Protein AF-A0A2P7EFB2-F1 (afdb_monomer)

Sequence (208 aa):
MAMAAAVAESSPPERRATAVGGAGCMGGPGWVEFNRIAVRSISGLICSAIFCSAVAMPAGAIPLLDLKPYPEAVAGEKRWVIQLNPLLKPPTNPSISNNPSDWRVQLLVGKELELDCNLHRFTGRLRSEVLPGFGYTVYRAEQLGAMLSTKKACPSQGLSKQFVPLGGNPFVLPFNASVPIVIYAPDGFQVRYRLWKAETNSQPAQIR

Structure (mmCIF, N/CA/C/O backbone):
data_AF-A0A2P7EFB2-F1
#
_entry.id   AF-A0A2P7EFB2-F1
#
loop_
_atom_site.group_PDB
_atom_site.id
_atom_site.type_symbol
_atom_site.label_atom_id
_atom_site.label_alt_id
_atom_site.label_comp_id
_atom_site.label_asym_id
_atom_site.label_entity_id
_atom_site.label_seq_id
_atom_site.pdbx_PDB_ins_code
_atom_site.Cartn_x
_atom_site.Cartn_y
_atom_site.Cartn_z
_atom_site.occupancy
_atom_site.B_iso_or_equiv
_atom_site.auth_seq_id
_atom_site.auth_comp_id
_atom_site.auth_asym_id
_atom_site.auth_atom_id
_atom_site.pdbx_PDB_model_num
ATOM 1 N N . MET A 1 1 ? 65.651 -10.636 1.594 1.00 37.41 1 MET A N 1
ATOM 2 C CA . MET A 1 1 ? 66.377 -10.516 0.317 1.00 37.41 1 MET A CA 1
ATOM 3 C C . MET A 1 1 ? 65.361 -10.745 -0.791 1.00 37.41 1 MET A C 1
ATOM 5 O O . MET A 1 1 ? 64.908 -11.870 -0.885 1.00 37.41 1 MET A O 1
ATOM 9 N N . ALA A 1 2 ? 64.989 -9.661 -1.497 1.00 36.50 2 ALA A N 1
ATOM 10 C CA . ALA A 1 2 ? 64.251 -9.564 -2.775 1.00 36.50 2 ALA A CA 1
ATOM 11 C C . ALA A 1 2 ? 62.873 -10.280 -2.896 1.00 36.50 2 ALA A C 1
ATOM 13 O O . ALA A 1 2 ? 62.675 -11.354 -2.362 1.00 36.50 2 ALA A O 1
ATOM 14 N N . MET A 1 3 ? 61.847 -9.779 -3.586 1.00 36.69 3 MET A N 1
ATOM 15 C CA . MET A 1 3 ? 61.755 -8.711 -4.580 1.00 36.69 3 MET A CA 1
ATOM 16 C C . MET A 1 3 ? 60.289 -8.243 -4.645 1.00 36.69 3 MET A C 1
ATOM 18 O O . MET A 1 3 ? 59.376 -9.066 -4.643 1.00 36.69 3 MET A O 1
ATOM 22 N N . ALA A 1 4 ? 60.077 -6.930 -4.701 1.00 40.41 4 ALA A N 1
ATOM 23 C CA . ALA A 1 4 ? 58.787 -6.312 -4.985 1.00 40.41 4 ALA A CA 1
ATOM 24 C C . ALA A 1 4 ? 58.505 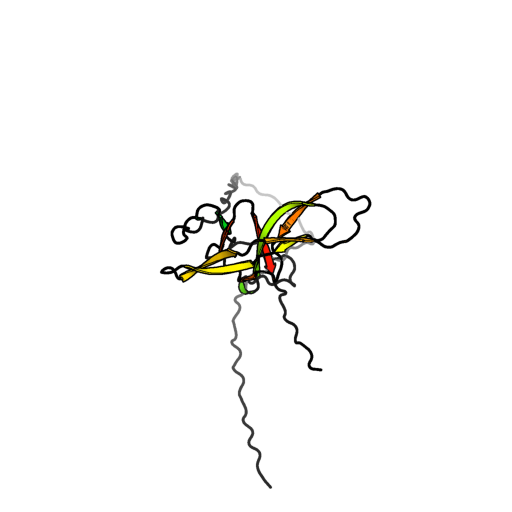-6.345 -6.497 1.00 40.41 4 ALA A C 1
ATOM 26 O O . ALA A 1 4 ? 59.423 -6.153 -7.293 1.00 40.41 4 ALA A O 1
ATOM 27 N N . ALA A 1 5 ? 57.240 -6.514 -6.882 1.00 41.69 5 ALA A N 1
ATOM 28 C CA . ALA A 1 5 ? 56.760 -6.230 -8.231 1.00 41.69 5 ALA A CA 1
ATOM 29 C C . ALA A 1 5 ? 55.508 -5.350 -8.127 1.00 41.69 5 ALA A C 1
ATOM 31 O O . ALA A 1 5 ? 54.456 -5.786 -7.667 1.00 41.69 5 ALA A O 1
ATOM 32 N N . ALA A 1 6 ? 55.675 -4.084 -8.505 1.00 40.56 6 ALA A N 1
ATOM 33 C CA . ALA A 1 6 ? 54.612 -3.109 -8.671 1.00 40.56 6 ALA A CA 1
ATOM 34 C C . ALA A 1 6 ? 53.972 -3.291 -10.054 1.00 40.56 6 ALA A C 1
ATOM 36 O O . ALA A 1 6 ? 54.686 -3.409 -11.050 1.00 40.56 6 ALA A O 1
ATOM 37 N N . VAL A 1 7 ? 52.641 -3.271 -10.118 1.00 43.59 7 VAL A N 1
ATOM 38 C CA . VAL A 1 7 ? 51.892 -3.129 -11.370 1.00 43.59 7 VAL A CA 1
ATOM 39 C C . VAL A 1 7 ? 51.225 -1.761 -11.339 1.00 43.59 7 VAL A C 1
ATOM 41 O O . VAL A 1 7 ? 50.427 -1.462 -10.455 1.00 43.59 7 VAL A O 1
ATOM 44 N N . ALA A 1 8 ? 51.645 -0.917 -12.276 1.00 40.53 8 ALA A N 1
ATOM 45 C CA . ALA A 1 8 ? 51.074 0.386 -12.558 1.00 40.53 8 ALA A CA 1
ATOM 46 C C . ALA A 1 8 ? 49.844 0.206 -13.453 1.00 40.53 8 ALA A C 1
ATOM 48 O O . ALA A 1 8 ? 49.933 -0.475 -14.474 1.00 40.53 8 ALA A O 1
ATOM 49 N N . GLU A 1 9 ? 48.728 0.838 -13.097 1.00 42.50 9 GLU A N 1
ATOM 50 C CA . GLU A 1 9 ? 47.529 0.868 -13.930 1.00 42.50 9 GLU A CA 1
ATOM 51 C C . GLU A 1 9 ? 47.248 2.308 -14.362 1.00 42.50 9 GLU A C 1
ATOM 53 O O . GLU A 1 9 ? 47.229 3.246 -13.563 1.00 42.50 9 GLU A O 1
ATOM 58 N N . SER A 1 10 ? 47.168 2.470 -15.676 1.00 44.78 10 SER A N 1
ATOM 59 C CA . SER A 1 10 ? 47.198 3.716 -16.424 1.00 44.78 10 SER A CA 1
ATOM 60 C C . SER A 1 10 ? 45.815 4.359 -16.529 1.00 44.78 10 SER A C 1
ATOM 62 O O . SER A 1 10 ? 44.831 3.731 -16.912 1.00 44.78 10 SER A O 1
ATOM 64 N N . SER A 1 11 ? 45.756 5.657 -16.238 1.00 51.56 11 SER A N 1
ATOM 65 C CA . SER A 1 11 ? 44.579 6.508 -16.431 1.00 51.56 11 SER A CA 1
ATOM 66 C C . SER A 1 11 ? 44.210 6.661 -17.919 1.00 51.56 11 SER A C 1
ATOM 68 O O . SER A 1 11 ? 45.108 6.820 -18.751 1.00 51.56 11 SER A O 1
ATOM 70 N N . PRO A 1 12 ? 42.913 6.697 -18.284 1.00 61.81 12 PRO A N 1
ATOM 71 C CA . PRO A 1 12 ? 42.481 7.002 -19.647 1.00 61.81 12 PRO A CA 1
ATOM 72 C C . PRO A 1 12 ? 42.456 8.521 -19.938 1.00 61.81 12 PRO A C 1
ATOM 74 O O . PRO A 1 12 ? 42.308 9.324 -19.014 1.00 61.81 12 PRO A O 1
ATOM 77 N N . PRO A 1 13 ? 42.584 8.934 -21.216 1.00 51.88 13 PRO A N 1
ATOM 78 C CA . PRO A 1 13 ? 42.779 10.333 -21.595 1.00 51.88 13 PRO A CA 1
ATOM 79 C C . PRO A 1 13 ? 41.482 11.159 -21.640 1.00 51.88 13 PRO A C 1
ATOM 81 O O . PRO A 1 13 ? 40.431 10.702 -22.098 1.00 51.88 13 PRO A O 1
ATOM 84 N N . GLU A 1 14 ? 41.608 12.423 -21.224 1.00 42.09 14 GLU A N 1
ATOM 85 C CA . GLU A 1 14 ? 40.619 13.493 -21.374 1.00 42.09 14 GLU A CA 1
ATOM 86 C C . GLU A 1 14 ? 40.195 13.674 -22.839 1.00 42.09 14 GLU A C 1
ATOM 88 O O . GLU A 1 14 ? 41.004 13.967 -23.723 1.00 42.09 14 GLU A O 1
ATOM 93 N N . ARG A 1 15 ? 38.888 13.575 -23.102 1.00 46.53 15 ARG A N 1
ATOM 94 C CA . ARG A 1 15 ? 38.295 14.035 -24.361 1.00 46.53 15 ARG A CA 1
ATOM 95 C C . ARG A 1 15 ? 37.984 15.527 -24.261 1.00 46.53 15 ARG A C 1
ATOM 97 O O . ARG A 1 15 ? 37.034 15.923 -23.592 1.00 46.53 15 ARG A O 1
ATOM 104 N N . ARG A 1 16 ? 38.763 16.337 -24.987 1.00 42.53 16 ARG A N 1
ATOM 105 C CA . ARG A 1 16 ? 38.424 17.722 -25.356 1.00 42.53 16 ARG A CA 1
ATOM 106 C C . ARG A 1 16 ? 37.088 17.740 -26.101 1.00 42.53 16 ARG A C 1
ATOM 108 O O . ARG A 1 16 ? 37.016 17.299 -27.245 1.00 42.53 16 ARG A O 1
ATOM 115 N N . ALA A 1 17 ? 36.056 18.287 -25.469 1.00 42.03 17 ALA A N 1
ATOM 116 C CA . ALA A 1 17 ? 34.856 18.745 -26.153 1.00 42.03 17 ALA A CA 1
ATOM 117 C C . ALA A 1 17 ? 35.024 20.232 -26.484 1.00 42.03 17 ALA A C 1
ATOM 119 O O . ALA A 1 17 ? 35.074 21.089 -25.603 1.00 42.03 17 ALA A O 1
ATOM 120 N N . THR A 1 18 ? 35.155 20.521 -27.773 1.00 39.31 18 THR A N 1
ATOM 121 C CA . THR A 1 18 ? 35.138 21.862 -28.354 1.00 39.31 18 THR A CA 1
ATOM 122 C C . THR A 1 18 ? 33.719 22.421 -28.218 1.00 39.31 18 THR A C 1
ATOM 124 O O . THR A 1 18 ? 32.814 21.997 -28.934 1.00 39.31 18 THR A O 1
ATOM 127 N N . ALA A 1 19 ? 33.500 23.341 -27.277 1.00 41.03 19 ALA A N 1
ATOM 128 C CA . ALA A 1 19 ? 32.244 24.075 -27.170 1.00 41.03 19 ALA A CA 1
ATOM 129 C C . ALA A 1 19 ? 32.264 25.264 -28.140 1.00 41.03 19 ALA A C 1
ATOM 131 O O . ALA A 1 19 ? 33.081 26.178 -28.031 1.00 41.03 19 ALA A O 1
ATOM 132 N N . VAL A 1 20 ? 31.363 25.195 -29.116 1.00 44.94 20 VAL A N 1
ATOM 133 C CA . VAL A 1 20 ? 31.033 26.242 -30.082 1.00 44.94 20 VAL A CA 1
ATOM 134 C C . VAL A 1 20 ? 30.388 27.416 -29.343 1.00 44.94 20 VAL A C 1
ATOM 136 O O . VAL A 1 20 ? 29.511 27.224 -28.501 1.00 44.94 20 VAL A O 1
ATOM 139 N N . GLY A 1 21 ? 30.852 28.628 -29.653 1.00 38.31 21 GLY A N 1
ATOM 140 C CA . GLY A 1 21 ? 30.389 29.878 -29.060 1.00 38.31 21 GLY A CA 1
ATOM 141 C C . GLY A 1 21 ? 28.901 30.137 -29.291 1.00 38.31 21 GLY A C 1
ATOM 142 O O . GLY A 1 21 ? 28.428 30.164 -30.425 1.00 38.31 21 GLY A O 1
ATOM 143 N N . GLY A 1 22 ? 28.183 30.368 -28.193 1.00 36.47 22 GLY A N 1
ATOM 144 C CA . GLY A 1 22 ? 26.844 30.944 -28.167 1.00 36.47 22 GLY A CA 1
ATOM 145 C C . GLY A 1 22 ? 26.926 32.360 -27.610 1.00 36.47 22 GLY A C 1
ATOM 146 O O . GLY A 1 22 ? 27.417 32.568 -26.502 1.00 36.47 22 GLY A O 1
ATOM 147 N N . ALA A 1 23 ? 26.497 33.321 -28.422 1.00 41.16 23 ALA A N 1
ATOM 148 C CA . ALA A 1 23 ? 26.516 34.748 -28.149 1.00 41.16 23 ALA A CA 1
ATOM 149 C C . ALA A 1 23 ? 25.768 35.109 -26.855 1.00 41.16 23 ALA A C 1
ATOM 151 O O . ALA A 1 23 ? 24.647 34.664 -26.614 1.00 41.16 23 ALA A O 1
ATOM 152 N N . GLY A 1 24 ? 26.408 35.947 -26.040 1.00 32.53 24 GLY A N 1
ATOM 153 C CA . GLY A 1 24 ? 25.808 36.545 -24.859 1.00 32.53 24 GLY A CA 1
ATOM 154 C C . GLY A 1 24 ? 24.785 37.620 -25.223 1.00 32.53 24 GLY A C 1
ATOM 155 O O . GLY A 1 24 ? 25.029 38.469 -26.077 1.00 32.53 24 GLY A O 1
ATOM 156 N N . CYS A 1 25 ? 23.661 37.618 -24.512 1.00 34.09 25 CYS A N 1
ATOM 157 C CA . CYS A 1 25 ? 22.787 38.775 -24.380 1.00 34.09 25 CYS A CA 1
ATOM 158 C C . CYS A 1 25 ? 22.973 39.323 -22.961 1.00 34.09 25 CYS A C 1
ATOM 160 O O . CYS A 1 25 ? 22.395 38.801 -22.011 1.00 34.09 25 CYS A O 1
ATOM 162 N N . MET A 1 26 ? 23.814 40.349 -22.813 1.00 37.81 26 MET A N 1
ATOM 163 C CA . MET A 1 26 ? 23.855 41.182 -21.611 1.00 37.81 26 MET A CA 1
ATOM 164 C C . MET A 1 26 ? 23.048 42.452 -21.876 1.00 37.81 26 MET A C 1
ATOM 166 O O . MET A 1 26 ? 23.293 43.159 -22.852 1.00 37.81 26 MET A O 1
ATOM 170 N N . GLY A 1 27 ? 22.060 42.707 -21.019 1.00 37.41 27 G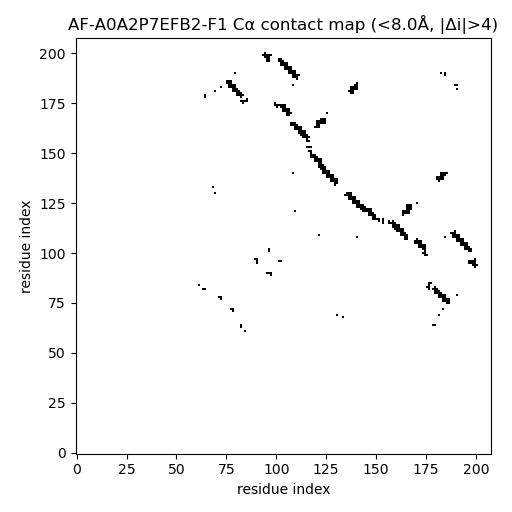LY A N 1
ATOM 171 C CA . GLY A 1 27 ? 21.326 43.966 -20.972 1.00 37.41 27 GLY A CA 1
ATOM 172 C C . GLY A 1 27 ? 22.179 45.094 -20.382 1.00 37.41 27 GLY A C 1
ATOM 173 O O . GLY A 1 27 ? 23.010 44.857 -19.507 1.00 37.41 27 GLY A O 1
ATOM 174 N N . GLY A 1 28 ? 21.956 46.317 -20.878 1.00 34.97 28 GLY A N 1
ATOM 175 C CA . GLY A 1 28 ? 22.440 47.570 -20.275 1.00 34.97 28 GLY A CA 1
ATOM 176 C C . GLY A 1 28 ? 21.732 47.893 -18.944 1.00 34.97 28 GLY A C 1
ATOM 177 O O . GLY A 1 28 ? 20.917 47.081 -18.500 1.00 34.97 28 GLY A O 1
ATOM 178 N N . PRO A 1 29 ? 21.982 49.061 -18.304 1.00 50.22 29 PRO A N 1
ATOM 179 C CA . PRO A 1 29 ? 21.936 50.386 -18.951 1.00 50.22 29 PRO A CA 1
ATOM 180 C C . PRO A 1 29 ? 23.012 51.401 -18.478 1.00 50.22 29 PRO A C 1
ATOM 182 O O . PRO A 1 29 ? 23.663 51.202 -17.459 1.00 50.22 29 PRO A O 1
ATOM 185 N N . GLY A 1 30 ? 23.141 52.545 -19.170 1.00 32.72 30 GLY A N 1
ATOM 186 C CA . GLY A 1 30 ? 23.811 53.731 -18.606 1.00 32.72 30 GLY A CA 1
ATOM 187 C C . GLY A 1 30 ? 24.402 54.729 -19.610 1.00 32.72 30 GLY A C 1
ATOM 188 O O . GLY A 1 30 ? 25.506 54.521 -20.085 1.00 32.72 30 GLY A O 1
ATOM 189 N N . TRP A 1 31 ? 23.628 55.786 -19.888 1.00 30.14 31 TRP A N 1
ATOM 190 C CA . TRP A 1 31 ? 23.931 57.178 -20.289 1.00 30.14 31 TRP A CA 1
ATOM 191 C C . TRP A 1 31 ? 25.337 57.582 -20.780 1.00 30.14 31 TRP A C 1
ATOM 193 O O . TRP A 1 31 ? 26.307 57.326 -20.086 1.00 30.14 31 TRP A O 1
ATOM 203 N N . VAL A 1 32 ? 25.410 58.354 -21.882 1.00 37.16 32 VAL A N 1
ATOM 204 C CA . VAL A 1 32 ? 25.788 59.797 -21.943 1.00 37.16 32 VAL A CA 1
ATOM 205 C C . VAL A 1 32 ? 25.442 60.356 -23.346 1.00 37.16 32 VAL A C 1
ATOM 207 O O . VAL A 1 32 ? 25.590 59.671 -24.355 1.00 37.16 32 VAL A O 1
ATOM 210 N N . GLU A 1 33 ? 24.924 61.590 -23.370 1.00 43.31 33 GLU A N 1
ATOM 211 C CA . GLU A 1 33 ? 24.556 62.437 -24.522 1.00 43.31 33 GLU A CA 1
ATOM 212 C C . GLU A 1 33 ? 25.696 62.679 -25.526 1.00 43.31 33 GLU A C 1
ATOM 214 O O . GLU A 1 33 ? 26.845 62.684 -25.123 1.00 43.31 33 GLU A O 1
ATOM 219 N N . PHE A 1 34 ? 25.382 62.992 -26.795 1.00 40.12 34 PHE A N 1
ATOM 220 C CA . PHE A 1 34 ? 25.926 64.164 -27.511 1.00 40.12 34 PHE A CA 1
ATOM 221 C C . PHE A 1 34 ? 25.255 64.374 -28.889 1.00 40.12 34 PHE A C 1
ATOM 223 O O . PHE A 1 34 ? 25.163 63.475 -29.715 1.00 40.12 34 PHE A O 1
ATOM 230 N N . ASN A 1 35 ? 24.869 65.634 -29.110 1.00 43.44 35 ASN A N 1
ATOM 231 C CA . ASN A 1 35 ? 24.724 66.390 -30.360 1.00 43.44 35 ASN A CA 1
ATOM 232 C C . ASN A 1 35 ? 23.688 66.038 -31.453 1.00 43.44 35 ASN A C 1
ATOM 234 O O . ASN A 1 35 ? 23.850 65.175 -32.306 1.00 43.44 35 ASN A O 1
ATOM 238 N N . ARG A 1 36 ? 22.690 66.934 -31.489 1.00 50.00 36 ARG A N 1
ATOM 239 C CA . ARG A 1 36 ? 22.065 67.616 -32.640 1.00 50.00 36 ARG A CA 1
ATOM 240 C C . ARG A 1 36 ? 22.787 67.466 -33.995 1.00 50.00 36 ARG A C 1
ATOM 242 O O . ARG A 1 36 ? 23.954 67.822 -34.079 1.00 50.00 36 ARG A O 1
ATOM 249 N N . ILE A 1 37 ? 22.029 67.150 -35.059 1.00 49.47 37 ILE A N 1
ATOM 250 C CA . ILE A 1 37 ? 21.874 67.950 -36.302 1.00 49.47 37 ILE A CA 1
ATOM 251 C C . ILE A 1 37 ? 20.772 67.353 -37.218 1.00 49.47 37 ILE A C 1
ATOM 253 O O . ILE A 1 37 ? 20.725 66.161 -37.486 1.00 49.47 37 ILE A O 1
ATOM 257 N N . ALA A 1 38 ? 19.884 68.258 -37.643 1.00 44.94 38 ALA A N 1
ATOM 258 C CA . ALA A 1 38 ? 18.994 68.355 -38.811 1.00 44.94 38 ALA A CA 1
ATOM 259 C C . ALA A 1 38 ? 18.519 67.127 -39.640 1.00 44.94 38 ALA A C 1
ATOM 261 O O . ALA A 1 38 ? 19.258 66.542 -40.419 1.00 44.94 38 ALA A O 1
ATOM 262 N N 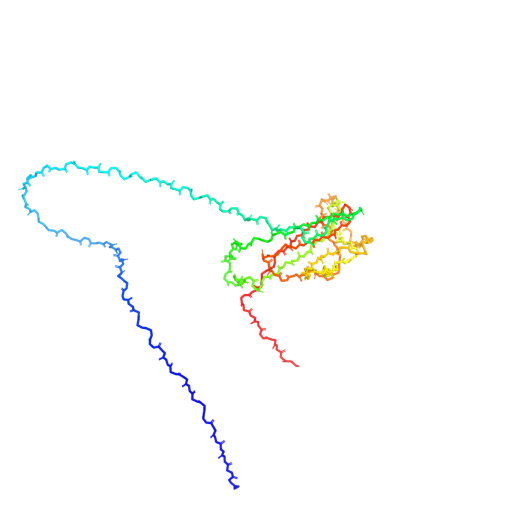. VAL A 1 39 ? 17.193 66.916 -39.588 1.00 49.88 39 VAL A N 1
ATOM 263 C CA . VAL A 1 39 ? 16.195 66.910 -40.692 1.00 49.88 39 VAL A CA 1
ATOM 264 C C . VAL A 1 39 ? 16.603 66.344 -42.068 1.00 49.88 39 VAL A C 1
ATOM 266 O O . VAL A 1 39 ? 17.371 66.978 -42.786 1.00 49.88 39 VAL A O 1
ATOM 269 N N . ARG A 1 40 ? 15.883 65.303 -42.534 1.00 45.94 40 ARG A N 1
ATOM 270 C CA . ARG A 1 40 ? 15.085 65.312 -43.789 1.00 45.94 40 ARG A CA 1
ATOM 271 C C . ARG A 1 40 ? 14.202 64.057 -43.938 1.00 45.94 40 ARG A C 1
ATOM 273 O O . ARG A 1 40 ? 14.595 62.953 -43.597 1.00 45.94 40 ARG A O 1
ATOM 280 N N . SER A 1 41 ? 12.989 64.312 -44.421 1.00 48.09 41 SER A N 1
ATOM 281 C CA . SER A 1 41 ? 11.823 63.452 -44.647 1.00 48.09 41 SER A CA 1
ATOM 282 C C . SER A 1 41 ? 12.061 62.149 -45.431 1.00 48.09 41 SER A C 1
ATOM 284 O O . SER A 1 41 ? 12.924 62.119 -46.299 1.00 48.09 41 SER A O 1
ATOM 286 N N . ILE A 1 42 ? 11.194 61.140 -45.237 1.00 54.50 42 ILE A N 1
ATOM 287 C CA . ILE A 1 42 ? 10.174 60.657 -46.206 1.00 54.50 42 ILE A CA 1
ATOM 288 C C . ILE A 1 42 ? 9.482 59.387 -45.651 1.00 54.50 42 ILE A C 1
ATOM 290 O O . ILE A 1 42 ? 10.126 58.413 -45.286 1.00 54.50 42 ILE A O 1
ATOM 294 N N . SER A 1 43 ? 8.151 59.473 -45.586 1.00 48.75 43 SER A N 1
ATOM 295 C CA . SER A 1 43 ? 7.097 58.462 -45.778 1.00 48.75 43 SER A CA 1
ATOM 296 C C . SER A 1 43 ? 7.416 56.962 -45.674 1.00 48.75 43 SER A C 1
ATOM 298 O O . SER A 1 43 ? 8.208 56.430 -46.442 1.00 48.75 43 SER A O 1
ATOM 300 N N . GLY A 1 44 ? 6.630 56.238 -44.867 1.00 45.72 44 GLY A N 1
ATOM 301 C CA . GLY A 1 44 ? 6.559 54.776 -44.966 1.00 45.72 44 GLY A CA 1
ATOM 302 C C . GLY A 1 44 ? 5.784 54.100 -43.841 1.00 45.72 44 GLY A C 1
ATOM 303 O O . GLY A 1 44 ? 6.365 53.476 -42.965 1.00 45.72 44 GLY A O 1
ATOM 304 N N . LEU A 1 45 ? 4.464 54.247 -43.863 1.00 61.59 45 LEU A N 1
ATOM 305 C CA . LEU A 1 45 ? 3.507 53.643 -42.942 1.00 61.59 45 LEU A CA 1
ATOM 306 C C . LEU A 1 45 ? 3.339 52.142 -43.244 1.00 61.59 45 LEU A C 1
ATOM 308 O O . LEU A 1 45 ? 2.658 51.813 -44.207 1.00 61.59 45 LEU A O 1
ATOM 312 N N . ILE A 1 46 ? 3.902 51.237 -42.432 1.00 53.12 46 ILE A N 1
ATOM 313 C CA . ILE A 1 46 ? 3.446 49.833 -42.346 1.00 53.12 46 ILE A CA 1
ATOM 314 C C . ILE A 1 46 ? 3.536 49.375 -40.884 1.00 53.12 46 ILE A C 1
ATOM 316 O O . ILE A 1 46 ? 4.540 48.834 -40.427 1.00 53.12 46 ILE A O 1
ATOM 320 N N . CYS A 1 47 ? 2.463 49.616 -40.131 1.00 40.94 47 CYS A N 1
ATOM 321 C CA . CYS A 1 47 ? 2.258 49.017 -38.818 1.00 40.94 47 CYS A CA 1
ATOM 322 C C . CYS A 1 47 ? 1.659 47.619 -39.044 1.00 40.94 47 CYS A C 1
ATOM 324 O O . CYS A 1 47 ? 0.440 47.459 -39.088 1.00 40.94 47 CYS A O 1
ATOM 326 N N . SER A 1 48 ? 2.506 46.615 -39.290 1.00 54.31 48 SER A N 1
ATOM 327 C CA . SER A 1 48 ? 2.046 45.223 -39.352 1.00 54.31 48 SER A CA 1
ATOM 328 C C . SER A 1 48 ? 1.653 44.777 -37.950 1.00 54.31 48 SER A C 1
ATOM 330 O O . SER A 1 48 ? 2.506 44.537 -37.096 1.00 54.31 48 SER A O 1
ATOM 332 N N . ALA A 1 49 ? 0.346 44.685 -37.714 1.00 56.59 49 ALA A N 1
ATOM 333 C CA . ALA A 1 49 ? -0.226 44.094 -36.518 1.00 56.59 49 ALA A CA 1
ATOM 334 C C . ALA A 1 49 ? 0.243 42.636 -36.396 1.00 56.59 49 ALA A C 1
ATOM 336 O O . ALA A 1 49 ? -0.187 41.759 -37.146 1.00 56.59 49 ALA A O 1
ATOM 337 N N . ILE A 1 50 ? 1.144 42.379 -35.448 1.00 63.50 50 ILE A N 1
ATOM 338 C CA . ILE A 1 50 ? 1.542 41.028 -35.056 1.00 63.50 50 ILE A CA 1
ATOM 339 C C . ILE A 1 50 ? 0.347 40.421 -34.315 1.00 63.50 50 ILE A C 1
ATOM 341 O O . ILE A 1 50 ? 0.141 40.650 -33.123 1.00 63.50 50 ILE A O 1
ATOM 345 N N . PHE A 1 51 ? -0.482 39.683 -35.052 1.00 54.78 51 PHE A N 1
ATOM 346 C CA . PHE A 1 51 ? -1.572 38.884 -34.507 1.00 54.78 51 PHE A CA 1
ATOM 347 C C . PHE A 1 51 ? -0.954 37.679 -33.786 1.00 54.78 51 PHE A C 1
ATOM 349 O O . PHE A 1 51 ? -0.621 36.661 -34.392 1.00 54.78 51 PHE A O 1
ATOM 356 N N . CYS A 1 52 ? -0.712 37.833 -32.485 1.00 49.88 52 CYS A N 1
ATOM 357 C CA . CYS A 1 52 ? -0.202 36.773 -31.625 1.00 49.88 52 CYS A CA 1
ATOM 358 C C . CYS A 1 52 ? -1.339 35.774 -31.357 1.00 49.88 52 CYS A C 1
ATOM 360 O O . CYS A 1 52 ? -2.053 35.871 -30.360 1.00 49.88 52 CYS A O 1
ATOM 362 N N . SER A 1 53 ? -1.559 34.845 -32.290 1.00 60.09 53 SER A N 1
ATOM 363 C CA . SER A 1 53 ? -2.455 33.708 -32.080 1.00 60.09 53 SER A CA 1
ATOM 364 C C . SER A 1 53 ? -1.878 32.834 -30.970 1.00 60.09 53 SER A C 1
ATOM 366 O O . SER A 1 53 ? -0.946 32.063 -31.193 1.00 60.09 53 SER A O 1
ATOM 368 N N . ALA A 1 54 ? -2.426 32.959 -29.763 1.00 61.88 54 ALA A N 1
ATOM 369 C CA . ALA A 1 54 ? -2.149 32.043 -28.670 1.00 61.88 54 ALA A CA 1
ATOM 370 C C . ALA A 1 54 ? -2.678 30.652 -29.051 1.00 61.88 54 ALA A C 1
ATOM 372 O O . ALA A 1 54 ? -3.866 30.359 -28.915 1.00 61.88 54 ALA A O 1
ATOM 373 N N . VAL A 1 55 ? -1.797 29.792 -29.566 1.00 61.84 55 VAL A N 1
ATOM 374 C CA . VAL A 1 55 ? -2.104 28.376 -29.770 1.00 61.84 55 VAL A CA 1
ATOM 375 C C . VAL A 1 55 ? -2.173 27.737 -28.386 1.00 61.84 55 VAL A C 1
ATOM 377 O O . VAL A 1 55 ? -1.153 27.418 -27.777 1.00 61.84 55 VAL A O 1
ATOM 380 N N . ALA A 1 56 ? -3.387 27.593 -27.860 1.00 61.78 56 ALA A N 1
ATOM 381 C CA . ALA A 1 56 ? -3.641 26.781 -26.683 1.00 61.78 56 ALA A CA 1
ATOM 382 C C . ALA A 1 56 ? -3.298 25.327 -27.032 1.00 61.78 56 ALA A C 1
ATOM 384 O O . ALA A 1 56 ? -4.044 24.658 -27.746 1.00 61.78 56 ALA A O 1
ATOM 385 N N . MET A 1 57 ? -2.140 24.841 -26.577 1.00 63.44 57 MET A N 1
ATOM 386 C CA . MET A 1 57 ? -1.826 23.423 -26.712 1.00 63.44 57 MET A CA 1
ATOM 387 C C . MET A 1 57 ? -2.824 22.611 -25.877 1.00 63.44 57 MET A C 1
ATOM 389 O O . MET A 1 57 ? -3.018 22.924 -24.698 1.00 63.44 57 MET A O 1
ATOM 393 N N . PRO A 1 58 ? -3.468 21.581 -26.455 1.00 60.06 58 PRO A N 1
ATOM 394 C CA . PRO A 1 58 ? -4.354 20.718 -25.697 1.00 60.06 58 PRO A CA 1
ATOM 395 C C . PRO A 1 58 ? -3.541 20.013 -24.611 1.00 60.06 58 PRO A C 1
ATOM 397 O O . PRO A 1 58 ? -2.489 19.430 -24.878 1.00 60.06 58 PRO A O 1
ATOM 400 N N . ALA A 1 59 ? -4.024 20.082 -23.372 1.00 65.12 59 ALA A N 1
ATOM 401 C CA . ALA A 1 59 ? -3.460 19.316 -22.273 1.00 65.12 59 ALA A CA 1
ATOM 402 C C . ALA A 1 59 ? -3.511 17.823 -22.640 1.00 65.12 59 ALA A C 1
ATOM 404 O O . ALA A 1 59 ? -4.590 17.270 -22.847 1.00 65.12 59 ALA A O 1
ATOM 405 N N . GLY A 1 60 ? -2.346 17.186 -22.776 1.00 64.00 60 GLY A N 1
ATOM 406 C CA . GLY A 1 60 ? -2.254 15.783 -23.173 1.00 64.00 60 GLY A CA 1
ATOM 407 C C . GLY A 1 60 ? -2.920 14.868 -22.144 1.00 64.00 60 GLY A C 1
ATOM 408 O O . GLY A 1 60 ? -2.478 14.797 -20.997 1.00 64.00 60 GLY A O 1
ATOM 409 N N . ALA A 1 61 ? -3.979 14.167 -22.550 1.00 72.25 61 ALA A N 1
ATOM 410 C CA . ALA A 1 61 ? -4.586 13.100 -21.764 1.00 72.25 61 ALA A CA 1
ATOM 411 C C . ALA A 1 61 ? -3.711 11.838 -21.833 1.00 72.25 61 ALA A C 1
ATOM 413 O O . ALA A 1 61 ? -3.221 11.470 -22.900 1.00 72.25 61 ALA A O 1
ATOM 414 N N . ILE A 1 62 ? -3.509 11.168 -20.698 1.00 76.31 62 ILE A N 1
ATOM 415 C CA . ILE A 1 62 ? -2.760 9.905 -20.645 1.00 76.31 62 ILE A CA 1
ATOM 416 C C . ILE A 1 62 ? -3.680 8.802 -21.188 1.00 76.31 62 ILE A C 1
ATOM 418 O O . ILE A 1 62 ? -4.784 8.650 -20.658 1.00 76.31 62 ILE A O 1
ATOM 422 N N . PRO A 1 63 ? -3.271 8.035 -22.215 1.00 82.94 63 PRO A N 1
ATOM 423 C CA . PRO A 1 63 ? -4.104 6.965 -22.755 1.00 82.94 63 PRO A CA 1
ATOM 424 C C . PRO A 1 63 ? -4.311 5.865 -21.707 1.00 82.94 63 PRO A C 1
ATOM 426 O O . PRO A 1 63 ? -3.365 5.474 -21.023 1.00 82.94 63 PRO A O 1
ATOM 429 N N . LEU A 1 64 ? -5.542 5.367 -21.575 1.00 86.00 64 LEU A N 1
ATOM 430 C CA . LEU A 1 64 ? -5.875 4.259 -20.674 1.00 86.00 64 LEU A CA 1
ATOM 431 C C . LEU A 1 64 ? -5.162 2.975 -21.132 1.00 86.00 64 LEU A C 1
ATOM 433 O O . LEU A 1 64 ? -5.178 2.654 -22.321 1.00 86.00 64 LEU A O 1
ATOM 437 N N . LEU A 1 65 ? -4.537 2.252 -20.201 1.00 89.56 65 LEU A N 1
ATOM 438 C CA . LEU A 1 65 ? -3.854 0.986 -20.499 1.00 89.56 65 LEU A CA 1
ATOM 439 C C . LEU A 1 65 ? -4.856 -0.147 -20.785 1.00 89.56 65 LEU A C 1
ATOM 441 O O . LEU A 1 65 ? -5.958 -0.160 -20.237 1.00 89.56 65 LEU A O 1
ATOM 445 N N . ASP A 1 66 ? -4.464 -1.107 -21.632 1.00 89.12 66 ASP A N 1
ATOM 446 C CA . ASP A 1 66 ? -5.320 -2.244 -21.998 1.00 89.12 66 ASP A CA 1
ATOM 447 C C . ASP A 1 66 ? -5.518 -3.199 -20.812 1.00 89.12 66 ASP A C 1
ATOM 449 O O . ASP A 1 66 ? -4.558 -3.675 -20.201 1.00 89.12 66 ASP A O 1
ATOM 453 N N . LEU A 1 67 ? -6.783 -3.488 -20.501 1.00 93.44 67 LEU A N 1
ATOM 454 C CA . LEU A 1 67 ? -7.183 -4.364 -19.403 1.00 93.44 67 LEU A CA 1
ATOM 455 C C . LEU A 1 67 ? -7.602 -5.766 -19.859 1.00 93.44 67 LEU A C 1
ATOM 457 O O . LEU A 1 67 ? -7.834 -6.614 -19.001 1.00 93.44 67 LEU A O 1
ATOM 461 N N . LYS A 1 68 ? -7.661 -6.050 -21.168 1.00 92.12 68 LYS A N 1
ATOM 462 C CA . LYS A 1 68 ? -8.051 -7.375 -21.697 1.00 92.12 68 LYS A CA 1
ATOM 463 C C . LYS A 1 68 ? -7.272 -8.561 -21.104 1.00 92.12 68 LYS A C 1
ATOM 465 O O . LYS A 1 68 ? -7.897 -9.597 -20.891 1.00 92.12 68 LYS A O 1
ATOM 470 N N . PRO A 1 69 ? -5.955 -8.457 -20.819 1.00 92.12 69 PRO A N 1
ATOM 471 C CA . PRO A 1 69 ? -5.204 -9.561 -20.216 1.00 92.12 69 PRO A CA 1
ATOM 472 C C . PRO A 1 69 ? -5.600 -9.874 -18.767 1.00 92.12 69 PRO A C 1
ATOM 474 O O . PRO A 1 69 ? -5.238 -10.927 -18.246 1.00 92.12 69 PRO A O 1
ATOM 477 N N . TYR A 1 70 ? -6.291 -8.953 -18.091 1.00 94.19 70 TYR A N 1
ATOM 478 C CA . TYR A 1 70 ? -6.630 -9.068 -16.681 1.00 94.19 70 TYR A CA 1
ATOM 479 C C . TYR A 1 70 ? -8.061 -9.595 -16.541 1.00 94.19 70 TYR A C 1
ATOM 481 O O . TYR A 1 70 ? -8.984 -8.981 -17.079 1.00 94.19 70 TYR A O 1
ATOM 489 N N . PRO A 1 71 ? -8.280 -10.702 -15.810 1.00 93.25 71 PRO A N 1
ATOM 490 C CA . PRO A 1 71 ? -9.619 -11.257 -15.649 1.00 93.25 71 PRO A CA 1
ATOM 491 C C . PRO A 1 71 ? -10.566 -10.255 -14.975 1.00 93.25 71 PRO A C 1
ATOM 493 O O . PRO A 1 71 ? -10.144 -9.319 -14.297 1.00 93.25 71 PRO A O 1
ATOM 496 N N . GLU A 1 72 ? -11.869 -10.413 -15.179 1.00 94.62 72 GLU A N 1
ATOM 497 C CA . GLU A 1 72 ? -12.850 -9.669 -14.387 1.00 94.62 72 GLU A CA 1
ATOM 498 C C . GLU A 1 72 ? -12.868 -10.179 -12.940 1.00 94.62 72 GLU A C 1
ATOM 500 O O . GLU A 1 72 ? -12.432 -11.297 -12.648 1.00 94.62 72 GLU A O 1
ATOM 505 N N . ALA A 1 73 ? -13.358 -9.350 -12.015 1.00 94.69 73 ALA A N 1
ATOM 506 C CA . ALA A 1 73 ? -13.553 -9.796 -10.640 1.00 94.69 73 ALA A CA 1
ATOM 507 C C . ALA A 1 73 ? -14.607 -10.909 -10.579 1.00 94.69 73 ALA A C 1
ATOM 509 O O . ALA A 1 73 ? -15.636 -10.848 -11.254 1.00 94.69 73 ALA A O 1
ATOM 510 N N . VAL A 1 74 ? -14.352 -11.917 -9.747 1.00 93.44 74 VAL A N 1
ATOM 511 C CA . VAL A 1 74 ? -15.341 -12.955 -9.441 1.00 93.44 74 VAL A CA 1
ATOM 512 C C . VAL A 1 74 ? -16.414 -12.401 -8.498 1.00 93.44 74 VAL A C 1
ATOM 514 O O . VAL A 1 74 ? -16.246 -11.342 -7.892 1.00 93.44 74 VAL A O 1
ATOM 517 N N . ALA A 1 75 ? -17.531 -13.116 -8.359 1.00 95.00 75 ALA A N 1
ATOM 518 C CA . ALA A 1 75 ? -18.609 -12.707 -7.462 1.00 95.00 75 ALA A CA 1
ATOM 519 C C . ALA A 1 75 ? -18.104 -12.508 -6.017 1.00 95.00 75 ALA A C 1
ATOM 521 O O . ALA A 1 75 ? -17.399 -13.362 -5.479 1.00 95.00 75 ALA A O 1
ATOM 522 N N . GLY A 1 76 ? -18.490 -11.390 -5.393 1.00 93.19 76 GLY A N 1
ATOM 523 C CA . GLY A 1 76 ? -18.073 -11.012 -4.035 1.00 93.19 76 GLY A CA 1
ATOM 524 C C . GLY A 1 76 ? -16.789 -10.176 -3.963 1.00 93.19 76 GLY A C 1
ATOM 525 O O . GLY A 1 76 ? -16.358 -9.806 -2.866 1.00 93.19 76 GLY A O 1
ATOM 526 N N . GLU A 1 77 ? -16.173 -9.863 -5.104 1.00 95.25 77 GLU A N 1
ATOM 527 C CA . GLU A 1 77 ? -14.990 -9.014 -5.196 1.00 95.25 77 GLU A CA 1
ATOM 528 C C . GLU A 1 77 ? -15.156 -7.878 -6.206 1.00 95.25 77 GLU A C 1
ATOM 530 O O . GLU A 1 77 ? -15.984 -7.907 -7.116 1.00 95.25 77 GLU A O 1
ATOM 535 N N . LYS A 1 78 ? -14.278 -6.881 -6.078 1.00 96.62 78 LYS A N 1
ATOM 536 C CA . LYS A 1 78 ? -14.114 -5.786 -7.030 1.00 96.62 78 LYS A CA 1
ATOM 537 C C . LYS A 1 78 ? -12.695 -5.752 -7.568 1.00 96.62 78 LYS A C 1
ATOM 539 O O . LYS A 1 78 ? -11.729 -5.901 -6.815 1.00 96.62 78 LYS A O 1
ATOM 544 N N . ARG A 1 79 ? -12.583 -5.478 -8.869 1.00 97.12 79 ARG A N 1
ATOM 545 C CA . ARG A 1 79 ? -11.315 -5.213 -9.551 1.00 97.12 79 ARG A CA 1
ATOM 546 C C . ARG A 1 79 ? -11.013 -3.721 -9.488 1.00 97.12 79 ARG A C 1
ATOM 548 O O . ARG A 1 79 ? -11.721 -2.906 -10.073 1.00 97.12 79 ARG A O 1
ATOM 555 N N . TRP A 1 80 ? -9.939 -3.379 -8.797 1.00 97.69 80 TRP A N 1
ATOM 556 C CA . TRP A 1 80 ? -9.387 -2.037 -8.698 1.00 97.69 80 TRP A CA 1
ATOM 557 C C . TRP A 1 80 ? -8.193 -1.916 -9.634 1.00 97.69 80 TRP A C 1
ATOM 559 O O . TRP A 1 80 ? -7.353 -2.812 -9.701 1.00 97.69 80 TRP A O 1
ATOM 569 N N . VAL A 1 81 ? -8.106 -0.795 -10.342 1.00 97.25 81 VAL A N 1
ATOM 570 C CA . VAL A 1 81 ? -7.032 -0.530 -11.299 1.00 97.25 81 VAL A CA 1
ATOM 571 C C . VAL A 1 81 ? -6.381 0.794 -10.941 1.00 97.25 81 VAL A C 1
ATOM 573 O O . VAL A 1 81 ? -7.057 1.815 -10.824 1.00 97.25 81 VAL A O 1
ATOM 576 N N . ILE A 1 82 ? -5.063 0.775 -10.772 1.00 96.81 82 ILE A N 1
ATOM 577 C CA . ILE A 1 82 ? -4.253 1.976 -10.586 1.00 96.81 82 ILE A CA 1
ATOM 578 C C . ILE A 1 82 ? -3.377 2.133 -11.823 1.00 96.81 82 ILE A C 1
ATOM 580 O O . ILE A 1 82 ? -2.461 1.341 -12.051 1.00 96.81 82 ILE A O 1
ATOM 584 N N . GLN A 1 83 ? -3.642 3.181 -12.599 1.00 95.25 83 GLN A N 1
ATOM 585 C CA . GLN A 1 83 ? -2.762 3.618 -13.674 1.00 95.25 83 GLN A CA 1
ATOM 586 C C . GLN A 1 83 ? -1.907 4.784 -13.182 1.00 95.25 83 GLN A C 1
ATOM 588 O O . GLN A 1 83 ? -2.414 5.856 -12.847 1.00 95.25 83 GLN A O 1
ATOM 593 N N . LEU A 1 84 ? -0.596 4.564 -13.116 1.00 94.62 84 LEU A N 1
ATOM 594 C CA . LEU A 1 84 ? 0.345 5.598 -12.708 1.00 94.62 84 LEU A CA 1
ATOM 595 C C . LEU A 1 84 ? 0.579 6.572 -13.863 1.00 94.62 84 LEU A C 1
ATOM 597 O O . LEU A 1 84 ? 0.654 6.181 -15.024 1.00 94.62 84 LEU A O 1
ATOM 601 N N . ASN A 1 85 ? 0.720 7.852 -13.532 1.00 91.69 85 ASN A N 1
ATOM 602 C CA . ASN A 1 85 ? 1.030 8.877 -14.517 1.00 91.69 85 ASN A CA 1
ATOM 603 C C . ASN A 1 85 ? 2.545 8.856 -14.834 1.00 91.69 85 ASN A C 1
ATOM 605 O O . ASN A 1 85 ? 3.345 9.057 -13.919 1.00 91.69 85 ASN A O 1
ATOM 609 N N . PRO A 1 86 ? 2.973 8.639 -16.091 1.00 86.75 86 PRO A N 1
ATOM 610 C CA . PRO A 1 86 ? 4.392 8.699 -16.456 1.00 86.75 86 PRO A CA 1
ATOM 611 C C . PRO A 1 86 ? 4.959 10.130 -16.418 1.00 86.75 86 PRO A C 1
ATOM 613 O O . PRO A 1 86 ? 6.159 10.312 -16.249 1.00 86.75 86 PRO A O 1
ATOM 616 N N . LEU A 1 87 ? 4.101 11.148 -16.521 1.00 85.81 87 LEU A N 1
ATOM 617 C CA . LEU A 1 87 ? 4.430 12.577 -16.502 1.00 85.81 87 LEU A CA 1
ATOM 618 C C . LEU A 1 87 ? 4.244 13.199 -15.109 1.00 85.81 87 LEU A C 1
ATOM 620 O O . LEU A 1 87 ? 3.900 14.378 -14.979 1.00 85.81 87 LEU A O 1
ATOM 624 N N . LEU A 1 88 ? 4.414 12.409 -14.043 1.00 86.88 88 LEU A N 1
ATOM 625 C CA . LEU A 1 88 ? 4.373 12.944 -12.685 1.00 86.88 88 LEU A CA 1
ATOM 626 C C . LEU A 1 88 ? 5.403 14.061 -12.539 1.00 86.88 88 LEU A C 1
ATOM 628 O O . LEU A 1 88 ? 6.585 13.876 -12.822 1.00 86.88 88 LEU A O 1
ATOM 632 N N . LYS A 1 89 ? 4.946 15.213 -12.038 1.00 86.31 89 LYS A N 1
ATOM 633 C CA . LYS A 1 89 ? 5.831 16.342 -11.763 1.00 86.31 89 LYS A CA 1
ATOM 634 C C . LYS A 1 89 ? 6.965 15.879 -10.834 1.00 86.31 89 LYS A C 1
ATOM 636 O O . LYS A 1 89 ? 6.685 15.259 -9.792 1.00 86.31 89 LYS A O 1
ATOM 641 N N . PRO A 1 90 ? 8.231 16.155 -11.193 1.00 84.25 90 PRO A N 1
ATOM 642 C CA . PRO A 1 90 ? 9.353 15.908 -10.306 1.00 84.25 90 PRO A CA 1
ATOM 643 C C . PRO A 1 90 ? 9.136 16.600 -8.953 1.00 84.25 90 PRO A C 1
ATOM 645 O O . PRO A 1 90 ? 8.455 17.628 -8.886 1.00 84.25 90 PRO A O 1
ATOM 648 N N . PRO A 1 91 ? 9.660 16.027 -7.858 1.00 88.12 91 PRO A N 1
ATOM 649 C CA . PRO A 1 91 ? 9.634 16.708 -6.572 1.00 88.12 91 PRO A CA 1
ATOM 650 C C . PRO A 1 91 ? 10.383 18.046 -6.678 1.00 88.12 91 PRO A C 1
ATOM 652 O O . PRO A 1 91 ? 11.378 18.155 -7.386 1.00 88.12 91 PRO A O 1
ATOM 655 N N . THR A 1 92 ? 9.899 19.067 -5.974 1.00 91.25 92 THR A N 1
ATOM 656 C CA . THR A 1 92 ? 10.547 20.390 -5.925 1.00 91.25 92 THR A CA 1
ATOM 657 C C . THR A 1 92 ? 11.735 20.425 -4.967 1.00 91.25 92 THR A C 1
ATOM 659 O O . THR A 1 92 ? 12.603 21.281 -5.094 1.00 91.25 92 THR A O 1
ATOM 662 N N . ASN A 1 93 ? 11.774 19.501 -4.002 1.00 93.31 93 ASN A N 1
ATOM 663 C CA . ASN A 1 93 ? 12.872 19.361 -3.056 1.00 93.31 93 ASN A CA 1
ATOM 664 C C . ASN A 1 93 ? 14.036 18.589 -3.713 1.00 93.31 93 ASN A C 1
ATOM 666 O O . ASN A 1 93 ? 13.839 17.416 -4.041 1.00 93.31 93 ASN A O 1
ATOM 670 N N . PRO A 1 94 ? 15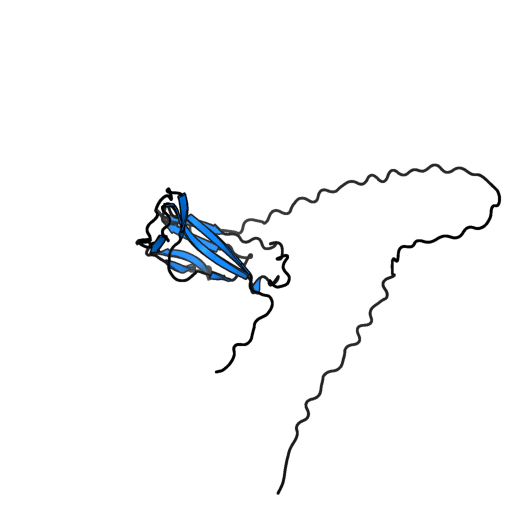.235 19.189 -3.862 1.00 90.94 94 PRO A N 1
ATOM 671 C CA . PRO A 1 94 ? 16.387 18.542 -4.498 1.00 90.94 94 PRO A CA 1
ATOM 672 C C . PRO A 1 94 ? 16.926 17.328 -3.722 1.00 90.94 94 PRO A C 1
ATOM 674 O O . PRO A 1 94 ? 17.615 16.488 -4.300 1.00 90.94 94 PRO A O 1
ATOM 677 N N . SER A 1 95 ? 16.599 17.198 -2.433 1.00 93.88 95 SER A N 1
ATOM 678 C CA . SER A 1 95 ? 16.980 16.034 -1.624 1.00 93.88 95 SER A CA 1
ATOM 679 C C . SER A 1 95 ? 16.177 14.775 -1.958 1.00 93.88 95 SER A C 1
ATOM 681 O O . SER A 1 95 ? 16.534 13.698 -1.490 1.00 93.88 95 SER A O 1
ATOM 683 N N . ILE A 1 96 ? 15.098 14.887 -2.740 1.00 96.00 96 ILE A N 1
ATOM 684 C CA . ILE A 1 96 ? 14.257 13.761 -3.155 1.00 96.00 96 ILE A CA 1
ATOM 685 C C . ILE A 1 96 ? 14.572 13.406 -4.606 1.00 96.00 96 ILE A C 1
ATOM 687 O O . ILE A 1 96 ? 14.526 14.272 -5.482 1.00 96.00 96 ILE A O 1
ATOM 691 N N . SER A 1 97 ? 14.812 12.123 -4.874 1.00 94.56 97 SER A N 1
ATOM 692 C CA . SER A 1 97 ? 15.167 11.656 -6.211 1.00 94.56 97 SER A CA 1
ATOM 693 C C . SER A 1 97 ? 14.073 11.984 -7.232 1.00 94.56 97 SER A C 1
ATOM 695 O O . SER A 1 97 ? 12.876 11.732 -7.027 1.00 94.56 97 SER A O 1
ATOM 697 N N . ASN A 1 98 ? 14.494 12.532 -8.372 1.00 93.81 98 ASN A N 1
ATOM 698 C CA . ASN A 1 98 ? 13.642 12.743 -9.538 1.00 93.81 98 ASN A CA 1
ATOM 699 C C . ASN A 1 98 ? 13.574 11.506 -10.453 1.00 93.81 98 ASN A C 1
ATOM 701 O O . ASN A 1 98 ? 12.775 11.510 -11.389 1.00 93.81 98 ASN A O 1
ATOM 705 N N . ASN A 1 99 ? 14.365 10.464 -10.180 1.00 93.06 99 ASN A N 1
ATOM 706 C CA . ASN A 1 99 ? 14.430 9.254 -10.985 1.00 93.06 99 ASN A CA 1
ATOM 707 C C . ASN A 1 99 ? 13.306 8.273 -10.589 1.00 93.06 99 ASN A C 1
ATOM 709 O O . ASN A 1 99 ? 13.260 7.828 -9.438 1.00 93.06 99 ASN A O 1
ATOM 713 N N . PRO A 1 100 ? 12.413 7.878 -11.520 1.00 93.19 100 PRO A N 1
ATOM 714 C CA . PRO A 1 100 ? 11.342 6.924 -11.238 1.00 93.19 100 PRO A CA 1
ATOM 715 C C . PRO A 1 100 ? 11.810 5.560 -10.708 1.00 93.19 100 PRO A C 1
ATOM 717 O O . PRO A 1 100 ? 11.037 4.898 -10.013 1.00 93.19 100 PRO A O 1
ATOM 720 N N . SER A 1 101 ? 13.056 5.136 -10.971 1.00 94.44 101 SER A N 1
ATOM 721 C CA . SER A 1 101 ? 13.607 3.889 -10.403 1.00 94.44 101 SER A CA 1
ATOM 722 C C . SER A 1 101 ? 13.682 3.902 -8.875 1.00 94.44 101 SER A C 1
ATOM 724 O O . SER A 1 101 ? 13.656 2.844 -8.240 1.00 94.44 101 SER A O 1
ATOM 726 N N . ASP A 1 102 ? 13.724 5.091 -8.278 1.00 96.19 102 ASP A N 1
ATOM 727 C CA . ASP A 1 102 ? 13.838 5.302 -6.833 1.00 96.19 102 ASP A CA 1
ATOM 728 C C . ASP A 1 102 ? 12.469 5.545 -6.186 1.00 96.19 102 ASP A C 1
ATOM 730 O O . ASP A 1 102 ? 12.353 5.837 -4.992 1.00 96.19 102 ASP A O 1
ATOM 734 N N . TRP A 1 103 ? 11.401 5.449 -6.979 1.00 96.88 103 TRP A N 1
ATOM 735 C CA . TRP A 1 103 ? 10.036 5.638 -6.520 1.00 96.88 103 TRP A CA 1
ATOM 736 C C . TRP A 1 103 ? 9.374 4.294 -6.243 1.00 96.88 103 TRP A C 1
ATOM 738 O O . TRP A 1 103 ? 9.691 3.258 -6.839 1.00 96.88 103 TRP A O 1
ATOM 748 N N . ARG A 1 104 ? 8.429 4.297 -5.310 1.00 97.75 104 ARG A N 1
ATOM 749 C CA . ARG A 1 104 ? 7.664 3.117 -4.920 1.00 97.75 104 ARG A CA 1
ATOM 750 C C . ARG A 1 104 ? 6.191 3.450 -4.771 1.00 97.75 104 ARG A C 1
ATOM 752 O O . ARG A 1 104 ? 5.828 4.565 -4.404 1.00 97.75 104 ARG A O 1
ATOM 759 N N . VAL A 1 105 ? 5.337 2.463 -5.003 1.00 98.19 105 VAL A N 1
ATOM 760 C CA . VAL A 1 105 ? 3.894 2.561 -4.787 1.00 98.19 105 VAL A CA 1
ATOM 761 C C . VAL A 1 105 ? 3.513 1.646 -3.638 1.00 98.19 105 VAL A C 1
ATOM 763 O O . VAL A 1 105 ? 3.662 0.432 -3.728 1.00 98.19 105 VAL A O 1
ATOM 766 N N . GLN A 1 106 ? 3.018 2.222 -2.551 1.00 98.12 106 GLN A N 1
ATOM 767 C CA . GLN A 1 106 ? 2.445 1.461 -1.450 1.00 98.12 106 GLN A CA 1
ATOM 768 C C . GLN A 1 106 ? 0.955 1.258 -1.693 1.00 98.12 106 GLN A C 1
ATOM 770 O O . GLN A 1 106 ? 0.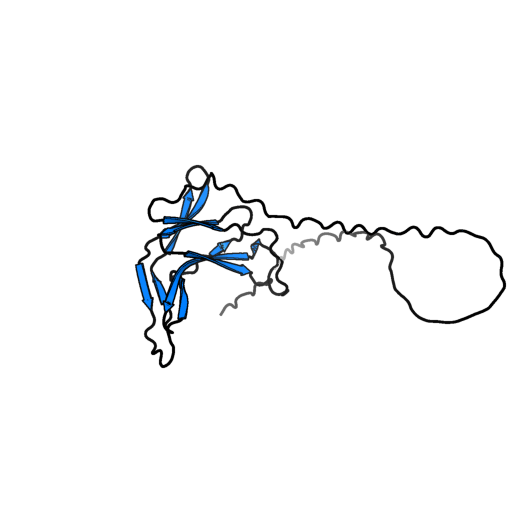223 2.234 -1.871 1.00 98.12 106 GLN A O 1
ATOM 775 N N . LEU A 1 107 ? 0.509 0.007 -1.640 1.00 98.06 107 LEU A N 1
ATOM 776 C CA . LEU A 1 107 ? -0.900 -0.354 -1.722 1.00 98.06 107 LEU A CA 1
ATOM 777 C C . LEU A 1 107 ? -1.530 -0.381 -0.329 1.00 98.06 107 LEU A C 1
ATOM 779 O O . LEU A 1 107 ? -0.940 -0.875 0.633 1.00 98.06 107 LEU A O 1
ATOM 783 N N . LEU A 1 108 ? -2.740 0.163 -0.230 1.00 97.44 108 LEU A N 1
ATOM 784 C CA . LEU A 1 108 ? -3.508 0.272 1.003 1.00 97.44 108 LEU A CA 1
ATOM 785 C C . LEU A 1 108 ? -4.922 -0.252 0.738 1.00 97.44 108 LEU A C 1
ATOM 787 O O . LEU A 1 108 ? -5.728 0.428 0.111 1.00 97.44 108 LEU A O 1
ATOM 791 N N . VAL A 1 109 ? -5.236 -1.451 1.219 1.00 97.44 109 VAL A N 1
ATOM 792 C CA . VAL A 1 109 ? -6.604 -1.994 1.182 1.00 97.44 109 VAL A CA 1
ATOM 793 C C . VAL A 1 109 ? -7.247 -1.759 2.539 1.00 97.44 109 VAL A C 1
ATOM 795 O O . VAL A 1 109 ? -6.593 -1.972 3.554 1.00 97.44 109 VAL A O 1
ATOM 798 N N . GLY A 1 110 ? -8.490 -1.292 2.586 1.00 96.50 110 GLY A N 1
ATOM 799 C CA . GLY A 1 110 ? -9.122 -0.922 3.850 1.00 96.50 110 GLY A CA 1
ATOM 800 C C . GLY A 1 110 ? -10.573 -0.491 3.717 1.00 96.50 110 GLY A C 1
ATOM 801 O O . GLY A 1 110 ? -11.161 -0.608 2.645 1.00 96.50 110 GLY A O 1
ATOM 802 N N . LYS A 1 111 ? -11.154 0.023 4.800 1.00 95.94 111 LYS A N 1
ATOM 803 C CA . LYS A 1 111 ? -12.515 0.589 4.811 1.00 95.94 111 LYS A CA 1
ATOM 804 C C . LYS A 1 111 ? -12.511 1.974 5.429 1.00 95.94 111 LYS A C 1
ATOM 806 O O . LYS A 1 111 ? -11.697 2.250 6.302 1.00 95.94 111 LYS A O 1
ATOM 811 N N . GLU A 1 112 ? -13.429 2.824 4.993 1.00 96.56 112 GLU A N 1
ATOM 812 C CA . GLU A 1 112 ? -13.704 4.086 5.673 1.00 96.56 112 GLU A CA 1
ATOM 813 C C . GLU A 1 112 ? -14.825 3.874 6.694 1.00 96.56 112 GLU A C 1
ATOM 815 O O . GLU A 1 112 ? -15.886 3.365 6.335 1.00 96.56 112 GLU A O 1
ATOM 820 N N . LEU A 1 113 ? -14.561 4.198 7.960 1.00 96.62 113 LEU A N 1
ATOM 821 C CA . LEU A 1 113 ? -15.445 3.943 9.099 1.00 96.62 113 LEU A CA 1
ATOM 822 C C . LEU A 1 113 ? -15.434 5.139 10.056 1.00 96.62 113 LEU A C 1
ATOM 824 O O . LEU A 1 113 ? -14.443 5.860 10.131 1.00 96.62 113 LEU A O 1
ATOM 828 N N . GLU A 1 114 ? -16.512 5.330 10.812 1.00 96.69 114 GLU A N 1
ATOM 829 C CA . GLU A 1 114 ? -16.555 6.296 11.913 1.00 96.69 114 GLU A CA 1
ATOM 830 C C . GLU A 1 114 ? -16.023 5.649 13.192 1.00 96.69 114 GLU A C 1
ATOM 832 O O . GLU A 1 114 ? -16.610 4.698 13.707 1.00 96.69 114 GLU A O 1
ATOM 837 N N . LEU A 1 115 ? -14.870 6.124 13.665 1.00 95.88 115 LEU A N 1
ATOM 838 C CA . LEU A 1 115 ? -14.091 5.485 14.723 1.00 95.88 115 LEU A CA 1
ATOM 839 C C . LEU A 1 115 ? -13.633 6.486 15.778 1.00 95.88 115 LEU A C 1
ATOM 841 O O . LEU A 1 115 ? -13.592 7.697 15.552 1.00 95.88 115 LEU A O 1
ATOM 845 N N . ASP A 1 116 ? -13.291 5.943 16.940 1.00 95.38 116 ASP A N 1
ATOM 846 C CA . ASP A 1 116 ? -12.731 6.677 18.066 1.00 95.38 116 ASP A CA 1
ATOM 847 C C . ASP A 1 116 ? -11.237 7.018 17.849 1.00 95.38 116 ASP A C 1
ATOM 849 O O . ASP A 1 116 ? -10.684 6.924 16.749 1.00 95.38 116 ASP A O 1
ATOM 853 N N . CYS A 1 117 ? -10.567 7.430 18.925 1.00 94.19 117 CYS A N 1
ATOM 854 C CA . CYS A 1 117 ? -9.160 7.822 18.920 1.00 94.19 117 CYS A CA 1
ATOM 855 C C . CYS A 1 117 ? -8.167 6.647 18.865 1.00 94.19 117 CYS A C 1
ATOM 857 O O . CYS A 1 117 ? -6.945 6.858 18.827 1.00 94.19 117 CYS A O 1
ATOM 859 N N . ASN A 1 118 ? -8.650 5.404 18.939 1.00 96.25 118 ASN A N 1
ATOM 860 C CA . ASN A 1 118 ? -7.776 4.245 18.946 1.00 96.25 118 ASN A CA 1
ATOM 861 C C . ASN A 1 118 ? -7.178 3.983 17.562 1.00 96.25 118 ASN A C 1
ATOM 863 O O . ASN A 1 118 ? -7.706 4.381 16.529 1.00 96.25 118 ASN A O 1
ATOM 867 N N . LEU A 1 119 ? -6.023 3.317 17.538 1.00 94.31 119 LEU A N 1
ATOM 868 C CA . LEU A 1 119 ? -5.426 2.890 16.278 1.00 94.31 119 LEU A CA 1
ATOM 869 C C . LEU A 1 119 ? -6.088 1.588 15.853 1.00 94.31 119 LEU A C 1
ATOM 871 O O . LEU A 1 119 ? -5.898 0.569 16.515 1.00 94.31 119 LEU A O 1
ATOM 875 N N . HIS A 1 120 ? -6.812 1.627 14.739 1.00 96.12 120 HIS A N 1
ATOM 876 C CA . HIS A 1 120 ? -7.510 0.474 14.177 1.00 96.12 120 HIS A CA 1
ATOM 877 C C . HIS A 1 120 ? -6.771 -0.092 12.966 1.00 96.12 120 HIS A C 1
ATOM 879 O O . HIS A 1 120 ? -6.195 0.662 12.176 1.00 96.12 120 HIS A O 1
ATOM 885 N N . ARG A 1 121 ? -6.787 -1.418 12.801 1.00 95.38 121 ARG A N 1
ATOM 886 C CA . ARG A 1 121 ? -6.252 -2.125 11.621 1.00 95.38 121 ARG A CA 1
ATOM 887 C C . ARG A 1 121 ? -7.051 -3.391 11.355 1.00 95.38 121 ARG A C 1
ATOM 889 O O . ARG A 1 121 ? -7.388 -4.095 12.298 1.00 95.38 121 ARG A O 1
ATOM 896 N N . PHE A 1 122 ? -7.294 -3.736 10.098 1.00 95.88 122 PHE A N 1
ATOM 897 C CA . PHE A 1 122 ? -7.855 -5.049 9.759 1.00 95.88 122 PHE A CA 1
ATOM 898 C C . PHE A 1 122 ? -6.768 -6.121 9.731 1.00 95.88 122 PHE A C 1
ATOM 900 O O . PHE A 1 122 ? -5.651 -5.857 9.284 1.00 95.88 122 PHE A O 1
ATOM 907 N N . THR A 1 123 ? -7.077 -7.343 10.159 1.00 94.31 123 THR A N 1
ATOM 908 C CA . THR A 1 123 ? -6.226 -8.487 9.815 1.00 94.31 123 THR A CA 1
ATOM 909 C C . THR A 1 123 ? -6.409 -8.861 8.345 1.00 94.31 123 THR A C 1
ATOM 911 O O . THR A 1 123 ? -7.471 -8.646 7.758 1.00 94.31 123 THR A O 1
ATOM 914 N N . GLY A 1 124 ? -5.351 -9.390 7.739 1.00 93.44 124 GLY A N 1
ATOM 915 C CA . GLY A 1 124 ? -5.331 -9.789 6.338 1.00 93.44 124 GLY A CA 1
ATOM 916 C C . GLY A 1 124 ? -4.000 -9.472 5.680 1.00 93.44 124 GLY A C 1
ATOM 917 O O . GLY A 1 124 ? -3.073 -8.976 6.325 1.00 93.44 124 GLY A O 1
ATOM 918 N N . ARG A 1 125 ? -3.899 -9.778 4.388 1.00 93.44 125 ARG A N 1
ATOM 919 C CA . ARG A 1 125 ? -2.685 -9.539 3.602 1.00 93.44 125 ARG A CA 1
ATOM 920 C C . ARG A 1 125 ? -3.004 -9.306 2.131 1.00 93.44 125 ARG A C 1
ATOM 922 O O . ARG A 1 125 ? -4.029 -9.756 1.627 1.00 93.44 125 ARG A O 1
ATOM 929 N N . LEU A 1 126 ? -2.080 -8.648 1.440 1.00 95.81 126 LEU A N 1
ATOM 930 C CA . LEU A 1 126 ? -2.026 -8.633 -0.018 1.00 95.81 126 LEU A CA 1
ATOM 931 C C . LEU A 1 126 ? -1.091 -9.741 -0.500 1.00 95.81 126 LEU A C 1
ATOM 933 O O . LEU A 1 126 ? 0.015 -9.894 0.023 1.00 95.81 126 LEU A O 1
ATOM 937 N N . ARG A 1 127 ? -1.525 -10.494 -1.508 1.00 94.94 127 ARG A N 1
ATOM 938 C CA . ARG A 1 127 ? -0.727 -11.527 -2.170 1.00 94.94 127 ARG A CA 1
ATOM 939 C C . ARG A 1 127 ? -0.554 -11.182 -3.643 1.00 94.94 127 ARG A C 1
ATOM 941 O O . ARG A 1 127 ? -1.512 -10.763 -4.281 1.00 94.94 127 ARG A O 1
ATOM 948 N N . SER A 1 128 ? 0.649 -11.376 -4.174 1.00 96.12 128 SER A N 1
ATOM 949 C CA . SER A 1 128 ? 0.918 -11.309 -5.612 1.00 96.12 128 SER A CA 1
ATOM 950 C C . SER A 1 128 ? 0.607 -12.642 -6.292 1.00 96.12 128 SER A C 1
ATOM 952 O O . SER A 1 128 ? 1.032 -13.696 -5.809 1.00 96.12 128 SER A O 1
ATOM 954 N N . GLU A 1 129 ? -0.061 -12.587 -7.433 1.00 94.88 129 GLU A N 1
ATOM 955 C CA . GLU A 1 129 ? -0.419 -13.730 -8.269 1.00 94.88 129 GLU A CA 1
ATOM 956 C C . GLU A 1 129 ? 0.002 -13.433 -9.711 1.00 94.88 129 GLU A C 1
ATOM 958 O O . GLU A 1 129 ? -0.301 -12.364 -10.234 1.00 94.88 129 GLU A O 1
ATOM 963 N N . VAL A 1 130 ? 0.723 -14.355 -10.351 1.00 95.25 130 VAL A N 1
ATOM 964 C CA . VAL A 1 130 ? 1.120 -14.213 -11.758 1.00 95.25 130 VAL A CA 1
ATOM 965 C C . VAL A 1 130 ? 0.035 -14.830 -12.630 1.00 95.25 130 VAL A C 1
ATOM 967 O O . VAL A 1 130 ? -0.294 -16.004 -12.466 1.00 95.25 130 VAL A O 1
ATOM 970 N N . LEU A 1 131 ? -0.504 -14.051 -13.566 1.00 92.50 131 LEU A N 1
ATOM 971 C CA . LEU A 1 131 ? -1.517 -14.511 -14.503 1.00 92.50 131 LEU A CA 1
ATOM 972 C C . LEU A 1 131 ? -0.903 -15.518 -15.489 1.00 92.50 131 LEU A C 1
ATOM 974 O O . LEU A 1 131 ? 0.056 -15.175 -16.199 1.00 92.50 131 LEU A O 1
ATOM 978 N N . PRO A 1 132 ? -1.445 -16.746 -15.571 1.00 89.06 132 PRO A N 1
ATOM 979 C CA . PRO A 1 132 ? -0.943 -17.756 -16.490 1.00 89.06 132 PRO A CA 1
ATOM 980 C C . PRO A 1 132 ? -1.110 -17.286 -17.940 1.00 89.06 132 PRO A C 1
ATOM 982 O O . PRO A 1 132 ? -2.113 -16.676 -18.302 1.00 89.06 132 PRO A O 1
ATOM 985 N N . GLY A 1 133 ? -0.103 -17.547 -18.774 1.00 89.31 133 GLY A N 1
ATOM 986 C CA . GLY A 1 133 ? -0.101 -17.195 -20.200 1.00 89.31 133 GLY A CA 1
ATOM 987 C C . GLY A 1 133 ? 0.291 -15.749 -20.528 1.00 89.31 133 GLY A C 1
ATOM 988 O O . GLY A 1 133 ? 0.858 -15.523 -21.591 1.00 89.31 133 GLY A O 1
ATOM 989 N N . PHE A 1 134 ? 0.070 -14.787 -19.624 1.00 85.62 134 PHE A N 1
ATOM 990 C CA . PHE A 1 134 ? 0.425 -13.374 -19.849 1.00 85.62 134 PHE A CA 1
ATOM 991 C C . PHE A 1 134 ? 1.684 -12.921 -19.102 1.00 85.62 134 PHE A C 1
ATOM 993 O O . PHE A 1 134 ? 2.346 -11.980 -19.531 1.00 85.62 134 PHE A O 1
ATOM 1000 N N . GLY A 1 135 ? 2.009 -13.551 -17.966 1.00 88.31 135 GLY A N 1
ATOM 1001 C CA . GLY A 1 135 ? 3.165 -13.175 -17.143 1.00 88.31 135 GLY A CA 1
ATOM 1002 C C . GLY A 1 135 ? 2.989 -11.878 -16.338 1.00 88.31 135 GLY A C 1
ATOM 1003 O O . GLY A 1 135 ? 3.923 -11.455 -15.661 1.00 88.31 135 GLY A O 1
ATOM 1004 N N . TYR A 1 136 ? 1.809 -11.250 -16.376 1.00 92.56 136 TYR A N 1
ATOM 1005 C CA . TYR A 1 136 ? 1.493 -10.083 -15.549 1.00 92.56 136 TYR A CA 1
ATOM 1006 C C . TYR A 1 136 ? 1.174 -10.477 -14.111 1.00 92.56 136 TYR A C 1
ATOM 1008 O O . TYR A 1 136 ? 0.515 -11.482 -13.865 1.00 92.56 136 TYR A O 1
ATOM 1016 N N . THR A 1 137 ? 1.575 -9.637 -13.160 1.00 95.69 137 THR A N 1
ATOM 1017 C CA . THR A 1 137 ? 1.258 -9.826 -11.742 1.00 95.69 137 THR A CA 1
ATOM 1018 C C . THR A 1 137 ? 0.025 -9.019 -11.353 1.00 95.69 137 THR A C 1
ATOM 1020 O O . THR A 1 137 ? -0.034 -7.811 -11.586 1.00 95.69 137 THR A O 1
ATOM 1023 N N . VAL A 1 138 ? -0.932 -9.675 -10.704 1.00 96.81 138 VAL A N 1
ATOM 1024 C CA . VAL A 1 138 ? -2.067 -9.052 -10.014 1.00 96.81 138 VAL A CA 1
ATOM 1025 C C . VAL A 1 138 ? -1.919 -9.207 -8.507 1.00 96.81 138 VAL A C 1
ATOM 1027 O O . VAL A 1 138 ? -1.122 -10.014 -8.023 1.00 96.81 138 VAL A O 1
ATOM 1030 N N . TYR A 1 139 ? -2.687 -8.429 -7.753 1.00 97.38 139 TYR A N 1
ATOM 1031 C CA . TYR A 1 139 ? -2.652 -8.453 -6.295 1.00 97.38 139 TYR A CA 1
ATOM 1032 C C . TYR A 1 139 ? -4.030 -8.782 -5.739 1.00 97.38 139 TYR A C 1
ATOM 1034 O O . TYR A 1 139 ? -5.022 -8.204 -6.167 1.00 97.38 139 TYR A O 1
ATOM 1042 N N . ARG A 1 140 ? -4.118 -9.690 -4.772 1.00 96.44 140 ARG A N 1
ATOM 1043 C CA . ARG A 1 140 ? -5.390 -10.096 -4.163 1.00 96.44 140 ARG A CA 1
ATOM 1044 C C . ARG A 1 140 ? -5.350 -9.867 -2.662 1.00 96.44 140 ARG A C 1
ATOM 1046 O O . ARG A 1 140 ? -4.371 -10.226 -2.005 1.00 96.44 140 ARG A O 1
ATOM 1053 N N . ALA A 1 141 ? -6.392 -9.241 -2.127 1.00 95.56 141 ALA A N 1
ATOM 1054 C CA . ALA A 1 141 ? -6.579 -9.112 -0.690 1.00 95.56 141 ALA A CA 1
ATOM 1055 C C . ALA A 1 141 ? -7.161 -10.423 -0.143 1.00 95.56 141 ALA A C 1
ATOM 1057 O O . ALA A 1 141 ? -8.283 -10.797 -0.471 1.00 95.56 141 ALA A O 1
ATOM 1058 N N . GLU A 1 142 ? -6.391 -11.123 0.684 1.00 91.38 142 GLU A N 1
ATOM 1059 C CA . GLU A 1 142 ? -6.741 -12.433 1.235 1.00 91.38 142 GLU A CA 1
ATOM 1060 C C . GLU A 1 142 ? -6.793 -12.393 2.766 1.00 91.38 142 GLU A C 1
ATOM 1062 O O . GLU A 1 142 ? -6.173 -11.539 3.408 1.00 91.38 142 GLU A O 1
ATOM 1067 N N . GLN A 1 143 ? -7.469 -13.390 3.351 1.00 88.31 143 GLN A N 1
ATOM 1068 C CA . GLN A 1 143 ? -7.505 -13.624 4.802 1.00 88.31 143 GLN A CA 1
ATOM 1069 C C . GLN A 1 143 ? -7.998 -12.399 5.588 1.00 88.31 143 GLN A C 1
ATOM 1071 O O . GLN A 1 143 ? -7.539 -12.134 6.698 1.00 88.31 143 GLN A O 1
ATOM 1076 N N . LEU A 1 144 ? -8.916 -11.635 4.988 1.00 87.88 144 LEU A N 1
ATOM 1077 C CA . LEU A 1 144 ? -9.494 -10.453 5.610 1.00 87.88 144 LEU A CA 1
ATOM 1078 C C . LEU A 1 144 ? -10.323 -10.873 6.821 1.00 87.88 144 LEU A C 1
ATOM 1080 O O . LEU A 1 144 ? -11.284 -11.629 6.681 1.00 87.88 144 LEU A O 1
ATOM 1084 N N . GLY A 1 145 ? -9.932 -10.402 8.001 1.00 85.31 145 GLY A N 1
ATOM 1085 C CA . GLY A 1 145 ? -10.538 -10.816 9.261 1.00 85.31 145 GLY A CA 1
ATOM 1086 C C . GLY A 1 145 ? -10.927 -9.645 10.155 1.00 85.31 145 GLY A C 1
ATOM 1087 O O . GLY A 1 145 ? -11.258 -8.552 9.691 1.00 85.31 145 GLY A O 1
ATOM 1088 N N . ALA A 1 146 ? -10.933 -9.905 11.462 1.00 89.25 146 ALA A N 1
ATOM 1089 C CA . ALA A 1 146 ? -11.367 -8.950 12.470 1.00 89.25 146 ALA A CA 1
ATOM 1090 C C . ALA A 1 146 ? -10.509 -7.672 12.494 1.00 89.25 146 ALA A C 1
ATOM 1092 O O . ALA A 1 146 ? -9.327 -7.660 12.141 1.00 89.25 146 ALA A O 1
ATOM 1093 N N . MET A 1 147 ? -11.119 -6.586 12.964 1.00 94.00 147 MET A N 1
ATOM 1094 C CA . MET A 1 147 ? -10.421 -5.336 13.234 1.00 94.00 147 MET A CA 1
ATOM 1095 C C . MET A 1 147 ? -9.736 -5.407 14.603 1.00 94.00 147 MET A C 1
ATOM 1097 O O . MET A 1 147 ? -10.357 -5.745 15.608 1.00 94.00 147 MET A O 1
ATOM 1101 N N . LEU A 1 148 ? -8.450 -5.078 14.635 1.00 93.94 148 LEU A N 1
ATOM 1102 C CA . LEU A 1 148 ? -7.650 -4.899 15.838 1.00 93.94 148 LEU A CA 1
ATOM 1103 C C . LEU A 1 148 ? -7.646 -3.423 16.219 1.00 93.94 148 LEU A C 1
ATOM 1105 O O . LEU A 1 148 ? -7.569 -2.565 15.340 1.00 93.94 148 LEU A O 1
ATOM 1109 N N . SER A 1 149 ? -7.680 -3.139 17.519 1.00 95.50 149 SER A N 1
ATOM 1110 C CA . SER A 1 149 ? -7.682 -1.778 18.048 1.00 95.50 149 SER A CA 1
ATOM 1111 C C . SER A 1 149 ? -6.820 -1.660 19.303 1.00 95.50 149 SER A C 1
ATOM 1113 O O . SER A 1 149 ? -6.708 -2.610 20.085 1.00 95.50 149 SER A O 1
ATOM 1115 N N . THR A 1 150 ? -6.196 -0.498 19.505 1.00 95.38 150 THR A N 1
ATOM 1116 C CA . THR A 1 150 ? -5.578 -0.167 20.798 1.00 95.38 150 THR A CA 1
ATOM 1117 C C . THR A 1 150 ? -6.649 0.044 21.872 1.00 95.38 150 THR A C 1
ATOM 1119 O O . THR A 1 150 ? -7.818 0.227 21.564 1.00 95.38 150 THR A O 1
ATOM 1122 N N . LYS A 1 151 ? -6.259 0.028 23.151 1.00 95.12 151 LYS A N 1
ATOM 1123 C CA . LYS A 1 151 ? -7.180 0.227 24.287 1.00 95.12 151 LYS A CA 1
ATOM 1124 C C . LYS A 1 151 ? -6.860 1.501 25.069 1.00 95.12 151 LYS A C 1
ATOM 1126 O O . LYS A 1 151 ? -6.662 1.464 26.280 1.00 95.12 151 LYS A O 1
ATOM 1131 N N . LYS A 1 152 ? -6.729 2.624 24.365 1.00 95.50 152 LYS A N 1
ATOM 1132 C CA . LYS A 1 152 ? -6.535 3.943 24.978 1.00 95.50 152 LYS A CA 1
ATOM 1133 C C . LYS A 1 152 ? -7.894 4.541 25.336 1.00 95.50 152 LYS A C 1
ATOM 1135 O O . LYS A 1 152 ? -8.870 4.344 24.615 1.00 95.50 152 LYS A O 1
ATOM 1140 N N . ALA A 1 153 ? -7.942 5.276 26.445 1.00 94.50 153 ALA A N 1
ATOM 1141 C CA . ALA A 1 153 ? -9.111 6.071 26.791 1.00 94.50 153 ALA A CA 1
ATOM 1142 C C . ALA A 1 153 ? -9.236 7.251 25.815 1.00 94.50 153 ALA A C 1
ATOM 1144 O O . ALA A 1 153 ? -8.249 7.941 25.559 1.00 94.50 153 ALA A O 1
ATOM 1145 N N . CYS A 1 154 ? -10.448 7.499 25.317 1.00 93.25 154 CYS A N 1
ATOM 1146 C CA . CYS A 1 154 ? -10.765 8.626 24.437 1.00 93.25 154 CYS A CA 1
ATOM 1147 C C . CYS A 1 154 ? -11.709 9.617 25.148 1.00 93.25 154 CYS A C 1
ATOM 1149 O O . CYS A 1 154 ? -12.863 9.760 24.739 1.00 93.25 154 CYS A O 1
ATOM 1151 N N . PRO A 1 155 ? -11.285 10.278 26.246 1.00 86.81 155 PRO A N 1
ATOM 1152 C CA . PRO A 1 155 ? -12.133 11.258 26.910 1.00 86.81 155 PRO A CA 1
ATOM 1153 C C . PRO A 1 155 ? -12.332 12.452 25.970 1.00 86.81 155 PRO A C 1
ATOM 1155 O O . PRO A 1 155 ? -11.365 12.998 25.443 1.00 86.81 155 PRO A O 1
ATOM 1158 N N . SER A 1 156 ? -13.581 12.867 25.757 1.00 78.81 156 SER A N 1
ATOM 1159 C CA . SER A 1 156 ? -13.976 14.050 24.964 1.00 78.81 156 SER A CA 1
ATOM 1160 C C . SER A 1 156 ? -13.690 14.029 23.449 1.00 78.81 156 SER A C 1
ATOM 1162 O O . SER A 1 156 ? -13.809 15.066 22.801 1.00 78.81 156 SER A O 1
ATOM 1164 N N . GLN A 1 157 ? -13.388 12.870 22.852 1.00 81.00 157 GLN A N 1
ATOM 1165 C CA . GLN A 1 157 ? -13.286 12.732 21.391 1.00 81.00 157 GLN A CA 1
ATOM 1166 C C . GLN A 1 157 ? -14.486 11.949 20.845 1.00 81.00 157 GLN A C 1
ATOM 1168 O O . GLN A 1 157 ? -14.733 10.818 21.259 1.00 81.00 157 GLN A O 1
ATOM 1173 N N . GLY A 1 158 ? -15.246 12.569 19.938 1.00 87.06 158 GLY A N 1
ATOM 1174 C CA . GLY A 1 158 ? -16.329 11.909 19.207 1.00 87.06 158 GLY A CA 1
ATOM 1175 C C . GLY A 1 158 ? -15.807 10.964 18.121 1.00 87.06 158 GLY A C 1
ATOM 1176 O O . GLY A 1 158 ? -14.604 10.897 17.861 1.00 87.06 158 GLY A O 1
ATOM 1177 N N . LEU A 1 159 ? -16.722 10.248 17.464 1.00 95.00 159 LEU A N 1
ATOM 1178 C CA . LEU A 1 159 ? -16.370 9.435 16.302 1.00 95.00 159 LEU A CA 1
ATOM 1179 C C . LEU A 1 159 ? -15.982 10.333 15.121 1.00 95.00 159 LEU A C 1
ATOM 1181 O O . LEU A 1 159 ? -16.570 11.391 14.899 1.00 95.00 159 LEU A O 1
ATOM 1185 N N . SER A 1 160 ? -14.991 9.898 14.351 1.00 94.75 160 SER A N 1
ATOM 1186 C CA . SER A 1 160 ? -14.514 10.590 13.152 1.00 94.75 160 SER A CA 1
ATOM 1187 C C . SER A 1 160 ? -14.344 9.604 12.004 1.00 94.75 160 SER A C 1
ATOM 1189 O O . SER A 1 160 ? -13.979 8.449 12.222 1.00 94.75 160 SER A O 1
ATOM 1191 N N . LYS A 1 161 ? -14.599 10.048 10.768 1.00 96.81 161 LYS A N 1
ATOM 1192 C CA . LYS A 1 161 ? -14.373 9.221 9.576 1.00 96.81 161 LYS A CA 1
ATOM 1193 C C . LYS A 1 161 ? -12.880 8.989 9.372 1.00 96.81 161 LYS A C 1
ATOM 1195 O O . LYS A 1 161 ? -12.118 9.932 9.164 1.00 96.81 161 LYS A O 1
ATOM 1200 N N . GLN A 1 162 ? -12.473 7.728 9.411 1.00 95.62 162 GLN A N 1
ATOM 1201 C CA . GLN A 1 162 ? -11.092 7.293 9.259 1.00 95.62 162 GLN A CA 1
ATOM 1202 C C . GLN A 1 162 ? -11.010 6.120 8.285 1.00 95.62 162 GLN A C 1
ATOM 1204 O O . GLN A 1 162 ? -11.873 5.244 8.255 1.00 95.62 162 GLN A O 1
ATOM 1209 N N . PHE A 1 163 ? -9.939 6.081 7.493 1.00 96.81 163 PHE A N 1
ATOM 1210 C CA . PHE A 1 163 ? -9.628 4.929 6.654 1.00 96.81 163 PHE A CA 1
ATOM 1211 C C . PHE A 1 163 ? -8.770 3.933 7.432 1.00 96.81 163 PHE A C 1
ATOM 1213 O O . PHE A 1 163 ? -7.633 4.241 7.791 1.00 96.81 163 PHE A O 1
ATOM 1220 N N . VAL A 1 164 ? -9.303 2.734 7.649 1.00 96.31 164 VAL A N 1
ATOM 1221 C CA . VAL A 1 164 ? -8.636 1.633 8.345 1.00 96.31 164 VAL A CA 1
ATOM 1222 C C . VAL A 1 164 ? -8.040 0.670 7.325 1.00 96.31 164 VAL A C 1
ATOM 1224 O O . VAL A 1 164 ? -8.797 -0.067 6.685 1.00 96.31 164 VAL A O 1
ATOM 1227 N N . PRO A 1 165 ? -6.707 0.647 7.151 1.00 95.81 165 PRO A N 1
ATOM 1228 C CA . PRO A 1 165 ? -6.054 -0.285 6.247 1.00 95.81 165 PRO A CA 1
ATOM 1229 C C . PRO A 1 165 ? -5.901 -1.684 6.867 1.00 95.81 165 PRO A C 1
ATOM 1231 O O . PRO A 1 165 ? -6.036 -1.876 8.082 1.00 95.81 165 PRO A O 1
ATOM 1234 N N . LEU A 1 166 ? -5.532 -2.656 6.032 1.00 95.44 166 LEU A N 1
ATOM 1235 C CA . LEU A 1 166 ? -4.946 -3.913 6.491 1.00 95.44 166 LEU A CA 1
ATOM 1236 C C . LEU A 1 166 ? -3.676 -3.631 7.307 1.00 95.44 166 LEU A C 1
ATOM 1238 O O . LEU A 1 166 ? -2.890 -2.733 6.992 1.00 95.44 166 LEU A O 1
ATOM 1242 N N . GLY A 1 167 ? -3.491 -4.398 8.376 1.00 90.25 167 GLY A N 1
ATOM 1243 C CA . GLY A 1 167 ? -2.280 -4.407 9.182 1.00 90.25 167 GLY A CA 1
ATOM 1244 C C . GLY A 1 167 ? -1.140 -5.197 8.534 1.00 90.25 167 GLY A C 1
ATOM 1245 O O . GLY A 1 167 ? -1.227 -5.640 7.394 1.00 90.25 167 GLY A O 1
ATOM 1246 N N . GLY A 1 168 ? -0.057 -5.381 9.291 1.00 88.25 168 GLY A N 1
ATOM 1247 C CA . GLY A 1 168 ? 1.140 -6.085 8.827 1.00 88.25 168 GLY A CA 1
ATOM 1248 C C . GLY A 1 168 ? 2.141 -5.189 8.093 1.00 88.25 168 GLY A C 1
ATOM 1249 O O . GLY A 1 168 ? 2.124 -3.961 8.230 1.00 88.25 168 GLY A O 1
ATOM 1250 N N . ASN A 1 169 ? 3.049 -5.830 7.354 1.00 90.06 169 ASN A N 1
ATOM 1251 C CA . ASN A 1 169 ? 4.104 -5.143 6.617 1.00 90.06 169 ASN A CA 1
ATOM 1252 C C . ASN A 1 169 ? 3.519 -4.334 5.449 1.00 90.06 169 ASN A C 1
ATOM 1254 O O . ASN A 1 169 ? 2.639 -4.834 4.744 1.00 90.06 169 ASN A O 1
ATOM 1258 N N . PRO A 1 170 ? 4.020 -3.110 5.200 1.00 91.69 170 PRO A N 1
ATOM 1259 C CA . PRO A 1 170 ? 3.642 -2.334 4.027 1.00 91.69 170 PRO A CA 1
ATOM 1260 C C . PRO A 1 170 ? 3.833 -3.129 2.734 1.00 91.69 170 PRO A C 1
ATOM 1262 O O . PRO A 1 170 ? 4.921 -3.634 2.465 1.00 91.69 170 PRO A O 1
ATOM 1265 N N . PHE A 1 171 ? 2.791 -3.194 1.906 1.00 95.88 171 PHE A N 1
ATOM 1266 C CA . PHE A 1 171 ? 2.893 -3.794 0.582 1.00 95.88 171 PHE A CA 1
ATOM 1267 C C . PHE A 1 171 ? 3.352 -2.730 -0.417 1.00 95.88 171 PHE A C 1
ATOM 1269 O O . PHE A 1 171 ? 2.583 -1.841 -0.789 1.00 95.88 171 PHE A O 1
ATOM 1276 N N . VAL A 1 172 ? 4.630 -2.780 -0.789 1.00 97.31 172 VAL A N 1
ATOM 1277 C CA . VAL A 1 172 ? 5.308 -1.728 -1.553 1.00 97.31 172 VAL A CA 1
ATOM 1278 C C . VAL A 1 172 ? 5.856 -2.303 -2.853 1.00 97.31 172 VAL A C 1
ATOM 1280 O O . VAL A 1 172 ? 6.572 -3.299 -2.847 1.00 97.31 172 VAL A O 1
ATOM 1283 N N . LEU A 1 173 ? 5.525 -1.652 -3.964 1.00 97.50 173 LEU A N 1
ATOM 1284 C CA . LEU A 1 173 ? 5.874 -2.053 -5.322 1.00 97.50 173 LEU A CA 1
ATOM 1285 C C . LEU A 1 173 ? 6.846 -1.056 -5.959 1.00 97.50 173 LEU A C 1
ATOM 1287 O O . LEU A 1 173 ? 6.806 0.130 -5.616 1.00 97.50 173 LEU A O 1
ATOM 1291 N N . PRO A 1 174 ? 7.700 -1.488 -6.903 1.00 97.06 174 PRO A N 1
ATOM 1292 C CA . PRO A 1 174 ? 8.440 -0.560 -7.749 1.00 97.06 174 PRO A CA 1
ATOM 1293 C C . PRO A 1 174 ? 7.475 0.332 -8.536 1.00 97.06 174 PRO A C 1
ATOM 1295 O O . PRO A 1 174 ? 6.404 -0.107 -8.958 1.00 97.06 174 PRO A O 1
ATOM 1298 N N . PHE A 1 175 ? 7.850 1.593 -8.737 1.00 96.88 175 PHE A N 1
ATOM 1299 C CA . PHE A 1 175 ? 7.106 2.464 -9.635 1.00 96.88 175 PHE A CA 1
ATOM 1300 C C . PHE A 1 175 ? 7.312 2.012 -11.087 1.00 96.88 175 PHE A C 1
ATOM 1302 O O . PHE A 1 175 ? 8.439 1.950 -11.571 1.00 96.88 175 PHE A O 1
ATOM 1309 N N . ASN A 1 176 ? 6.220 1.712 -11.790 1.00 95.25 176 ASN A N 1
ATOM 1310 C CA . ASN A 1 176 ? 6.233 1.398 -13.215 1.00 95.25 176 ASN A CA 1
ATOM 1311 C C . ASN A 1 176 ? 4.940 1.916 -13.855 1.00 95.25 176 ASN A C 1
ATOM 1313 O O . ASN A 1 176 ? 3.867 1.380 -13.596 1.00 95.25 176 ASN A O 1
ATOM 1317 N N . ALA A 1 177 ? 5.041 2.970 -14.666 1.00 93.88 177 ALA A N 1
ATOM 1318 C CA . ALA A 1 177 ? 3.888 3.587 -15.323 1.00 93.88 177 ALA A CA 1
ATOM 1319 C C . ALA A 1 177 ? 3.482 2.909 -16.643 1.00 93.88 177 ALA A C 1
ATOM 1321 O O . ALA A 1 177 ? 2.450 3.259 -17.208 1.00 93.88 177 ALA A O 1
ATOM 1322 N N . SER A 1 178 ? 4.265 1.941 -17.129 1.00 92.25 178 SER A N 1
ATOM 1323 C CA . SER A 1 178 ? 3.998 1.244 -18.393 1.00 92.25 178 SER A CA 1
ATOM 1324 C C . SER A 1 178 ? 2.947 0.140 -18.266 1.00 92.25 178 SER A C 1
ATOM 1326 O O . SER A 1 178 ? 2.440 -0.332 -19.279 1.00 92.25 178 SER A O 1
ATOM 1328 N N . VAL A 1 179 ? 2.627 -0.293 -17.042 1.00 93.50 179 VAL A N 1
ATOM 1329 C CA . VAL A 1 179 ? 1.635 -1.342 -16.763 1.00 93.50 179 VAL A CA 1
ATOM 1330 C C . VAL A 1 179 ? 0.676 -0.895 -15.657 1.00 93.50 179 VAL A C 1
ATOM 1332 O O . VAL A 1 179 ? 1.100 -0.204 -14.726 1.00 93.50 179 VAL A O 1
ATOM 1335 N N . PRO A 1 180 ? -0.612 -1.271 -15.721 1.00 95.88 180 PRO A N 1
ATOM 1336 C CA . PRO A 1 180 ? -1.537 -0.987 -14.639 1.00 95.88 180 PRO A CA 1
ATOM 1337 C C . PRO A 1 180 ? -1.253 -1.907 -13.448 1.00 95.88 180 PRO A C 1
ATOM 1339 O O . PRO A 1 180 ? -0.901 -3.078 -13.601 1.00 95.88 180 PRO A O 1
ATOM 1342 N N . ILE A 1 181 ? -1.462 -1.392 -12.240 1.00 97.56 181 ILE A N 1
ATOM 1343 C CA . ILE A 1 181 ? -1.495 -2.218 -11.034 1.00 97.56 181 ILE A CA 1
ATOM 1344 C C . ILE A 1 181 ? -2.948 -2.648 -10.836 1.00 97.56 181 ILE A C 1
ATOM 1346 O O . ILE A 1 181 ? -3.817 -1.803 -10.619 1.00 97.56 181 ILE A O 1
ATOM 1350 N N . VAL A 1 182 ? -3.210 -3.953 -10.913 1.00 97.75 182 VAL A N 1
ATOM 1351 C CA . VAL A 1 182 ? -4.557 -4.523 -10.771 1.00 97.75 182 VAL A CA 1
ATOM 1352 C C . VAL A 1 182 ? -4.680 -5.248 -9.436 1.00 97.75 182 VAL A C 1
ATOM 1354 O O . VAL A 1 182 ? -3.861 -6.110 -9.111 1.00 97.75 182 VAL A O 1
ATOM 1357 N N . ILE A 1 183 ? -5.698 -4.877 -8.659 1.00 98.12 183 ILE A N 1
ATOM 1358 C CA . ILE A 1 183 ? -5.944 -5.380 -7.310 1.00 98.12 183 ILE A CA 1
ATOM 1359 C C . ILE A 1 183 ? -7.370 -5.922 -7.210 1.00 98.12 183 ILE A C 1
ATOM 1361 O O . ILE A 1 183 ? -8.319 -5.209 -7.520 1.00 98.12 183 ILE A O 1
ATOM 1365 N N . TYR A 1 184 ? -7.540 -7.141 -6.711 1.00 97.62 184 TYR A N 1
ATOM 1366 C CA . TYR A 1 184 ? -8.841 -7.699 -6.345 1.00 97.62 184 TYR A CA 1
ATOM 1367 C C . TYR A 1 184 ? -9.039 -7.577 -4.838 1.00 97.62 184 TYR A C 1
ATOM 1369 O O . TYR A 1 184 ? -8.197 -8.024 -4.052 1.00 97.62 184 TYR A O 1
ATOM 1377 N N . ALA A 1 185 ? -10.137 -6.946 -4.436 1.00 96.88 185 ALA A N 1
ATOM 1378 C CA . ALA A 1 185 ? -10.512 -6.804 -3.036 1.00 96.88 185 ALA A CA 1
ATOM 1379 C C . ALA A 1 185 ? -11.986 -7.192 -2.843 1.00 96.88 185 ALA A C 1
ATOM 1381 O O . ALA A 1 185 ? -12.806 -6.818 -3.683 1.00 96.88 185 ALA A O 1
ATOM 1382 N N . PRO A 1 186 ? -12.340 -7.892 -1.751 1.00 95.25 186 PRO A N 1
ATOM 1383 C CA . PRO A 1 186 ? -13.723 -8.222 -1.427 1.00 95.25 186 PRO A CA 1
ATOM 1384 C C . PRO A 1 186 ? -14.635 -7.001 -1.324 1.00 95.25 186 PRO A C 1
ATOM 1386 O O . PRO A 1 186 ? -14.191 -5.886 -1.017 1.00 95.25 186 PRO A O 1
ATOM 1389 N N . ASP A 1 187 ? -15.929 -7.226 -1.520 1.00 94.25 187 ASP A N 1
ATOM 1390 C CA . ASP A 1 187 ? -16.936 -6.178 -1.409 1.00 94.25 187 ASP A CA 1
ATOM 1391 C C . ASP A 1 187 ? -16.881 -5.426 -0.067 1.00 94.25 187 ASP A C 1
ATOM 1393 O O . ASP A 1 187 ? -16.611 -5.960 1.013 1.00 94.25 187 ASP A O 1
ATOM 1397 N N . GLY A 1 188 ? -17.118 -4.116 -0.148 1.00 92.44 188 GLY A N 1
ATOM 1398 C CA . GLY A 1 188 ? -17.045 -3.205 0.992 1.00 92.44 188 GLY A CA 1
ATOM 1399 C C . GLY A 1 188 ? -15.628 -2.787 1.396 1.00 92.44 188 GLY A C 1
ATOM 1400 O O . GLY A 1 188 ? -15.508 -1.915 2.254 1.00 92.44 188 GLY A O 1
ATOM 1401 N N . PHE A 1 189 ? -14.568 -3.351 0.803 1.00 95.56 189 PHE A N 1
ATOM 1402 C CA . PHE A 1 189 ? -13.211 -2.805 0.902 1.00 95.56 189 PHE A CA 1
ATOM 1403 C C . PHE A 1 189 ? -12.917 -1.829 -0.242 1.00 95.56 189 PHE A C 1
ATOM 1405 O O . PHE A 1 189 ? -13.434 -1.948 -1.351 1.00 95.56 189 PHE A O 1
ATOM 1412 N N . GLN A 1 190 ? -12.071 -0.848 0.050 1.00 96.50 190 GLN A N 1
ATOM 1413 C CA . GLN A 1 190 ? -11.554 0.153 -0.873 1.00 96.50 190 GLN A CA 1
ATOM 1414 C C . GLN A 1 190 ? -10.045 -0.026 -1.030 1.00 96.50 190 GLN A C 1
ATOM 1416 O O . GLN A 1 190 ? -9.357 -0.431 -0.086 1.00 96.50 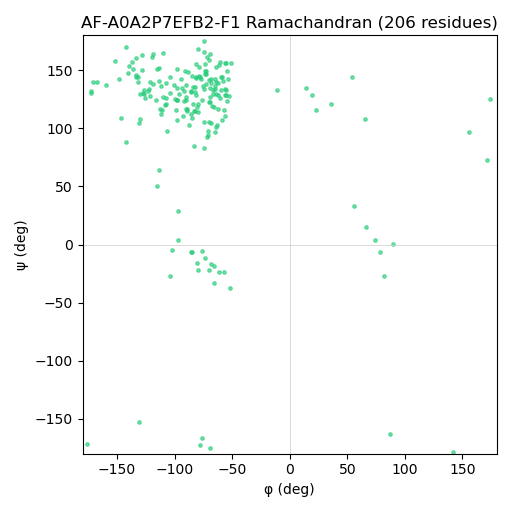190 GLN A O 1
ATOM 1421 N N . VAL A 1 191 ? -9.526 0.344 -2.199 1.00 97.69 191 VAL A N 1
ATOM 1422 C CA . VAL A 1 191 ? -8.086 0.387 -2.464 1.00 97.69 191 VAL A CA 1
ATOM 1423 C C . VAL A 1 191 ? -7.640 1.839 -2.600 1.00 97.69 191 VAL A C 1
ATOM 1425 O O . VAL A 1 191 ? -8.190 2.606 -3.386 1.00 97.69 191 VAL A O 1
ATOM 1428 N N . ARG A 1 192 ? -6.621 2.216 -1.829 1.00 97.81 192 ARG A N 1
ATOM 1429 C CA . ARG A 1 192 ? -5.878 3.475 -1.937 1.00 97.81 192 ARG A CA 1
ATOM 1430 C C . ARG A 1 192 ? -4.418 3.158 -2.235 1.00 97.81 192 ARG A C 1
ATOM 1432 O O . ARG A 1 192 ? -3.951 2.040 -2.013 1.00 97.81 192 ARG A O 1
ATOM 1439 N N . TYR A 1 193 ? -3.675 4.155 -2.693 1.00 97.81 193 TYR A N 1
ATOM 1440 C CA . TYR A 1 193 ? -2.232 4.036 -2.835 1.00 97.81 193 TYR A CA 1
ATOM 1441 C C . TYR A 1 193 ? -1.519 5.287 -2.348 1.00 97.81 193 TYR A C 1
ATOM 1443 O O . TYR 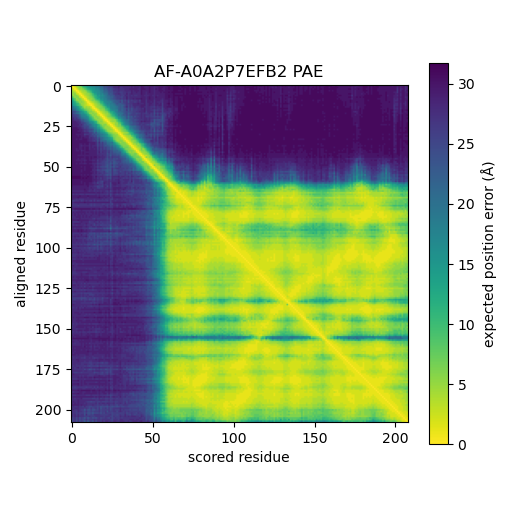A 1 193 ? -2.090 6.377 -2.292 1.00 97.81 193 TYR A O 1
ATOM 1451 N N . ARG A 1 194 ? -0.251 5.111 -1.984 1.00 97.19 194 ARG A N 1
ATOM 1452 C CA . ARG A 1 194 ? 0.661 6.199 -1.641 1.00 97.19 194 ARG A CA 1
ATOM 1453 C C . ARG A 1 194 ? 1.917 6.077 -2.487 1.00 97.19 194 ARG A C 1
ATOM 1455 O O . ARG A 1 194 ? 2.491 4.996 -2.590 1.00 97.19 194 ARG A O 1
ATOM 1462 N N . LEU A 1 195 ? 2.343 7.189 -3.073 1.00 96.00 195 LEU A N 1
ATOM 1463 C CA . LEU A 1 195 ? 3.626 7.274 -3.755 1.00 96.00 195 LEU A CA 1
ATOM 1464 C C . LEU A 1 195 ? 4.717 7.611 -2.736 1.00 96.00 195 LEU A C 1
ATOM 1466 O O . LEU A 1 195 ? 4.577 8.556 -1.960 1.00 96.00 195 LEU A O 1
ATOM 1470 N N . TRP A 1 196 ? 5.800 6.850 -2.773 1.00 96.69 1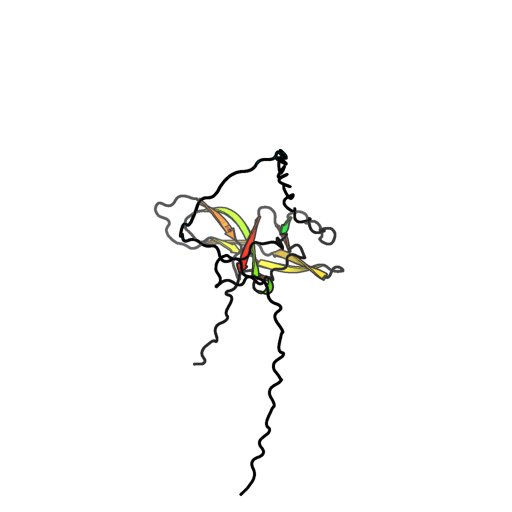96 TRP A N 1
ATOM 1471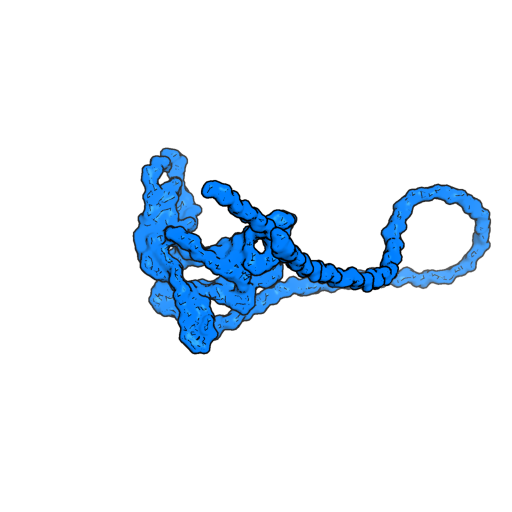 C CA . TRP A 1 196 ? 7.019 7.089 -2.016 1.00 96.69 196 TRP A CA 1
ATOM 1472 C C . TRP A 1 196 ? 8.137 7.424 -2.994 1.00 96.69 196 TRP A C 1
ATOM 1474 O O . TRP A 1 196 ? 8.230 6.819 -4.061 1.00 96.69 196 TRP A O 1
ATOM 1484 N N . LYS A 1 197 ? 8.983 8.382 -2.630 1.00 95.75 197 LYS A N 1
ATOM 1485 C CA . LYS A 1 197 ? 10.175 8.756 -3.391 1.00 95.75 197 LYS A CA 1
ATOM 1486 C C . LYS A 1 197 ? 11.356 8.708 -2.432 1.00 95.75 197 LYS A C 1
ATOM 1488 O O . LYS A 1 197 ? 11.236 9.237 -1.327 1.00 95.75 197 LYS A O 1
ATOM 1493 N N . ALA A 1 198 ? 12.433 8.036 -2.819 1.00 96.25 198 ALA A N 1
ATOM 1494 C CA . ALA A 1 198 ? 13.630 7.972 -1.991 1.00 96.25 198 ALA A CA 1
ATOM 1495 C C . ALA A 1 198 ? 14.372 9.316 -1.970 1.00 96.25 198 ALA A C 1
ATOM 1497 O O . ALA A 1 198 ? 14.182 10.169 -2.844 1.00 96.25 198 ALA A O 1
ATOM 1498 N N . GLU A 1 199 ? 15.238 9.482 -0.976 1.00 97.25 199 GLU A N 1
ATOM 1499 C CA . GLU A 1 199 ? 16.254 10.527 -1.011 1.00 97.25 199 GLU A CA 1
ATOM 1500 C C . GLU A 1 199 ? 17.236 10.283 -2.162 1.00 97.25 199 GLU A C 1
ATOM 1502 O O . GLU A 1 199 ? 17.454 9.145 -2.576 1.00 97.25 199 GLU A O 1
ATOM 1507 N N . THR A 1 200 ? 17.834 11.356 -2.676 1.00 95.44 200 THR A N 1
ATOM 1508 C CA . THR A 1 200 ? 18.800 11.283 -3.784 1.00 95.44 200 THR A CA 1
ATOM 1509 C C . THR A 1 200 ? 20.081 10.541 -3.391 1.00 95.44 200 THR A C 1
ATOM 1511 O O . THR A 1 200 ? 20.678 9.860 -4.218 1.00 95.44 200 THR A O 1
ATOM 1514 N N . ASN A 1 201 ? 20.507 10.653 -2.129 1.00 94.62 201 ASN A N 1
ATOM 1515 C CA . ASN A 1 201 ? 21.771 10.096 -1.654 1.00 94.62 201 ASN A CA 1
ATOM 1516 C C . ASN A 1 201 ? 21.531 8.942 -0.675 1.00 94.62 201 ASN A C 1
ATOM 1518 O O . ASN A 1 201 ? 20.734 9.062 0.250 1.00 94.62 201 ASN A O 1
ATOM 1522 N N . SER A 1 202 ? 22.287 7.853 -0.821 1.00 94.81 202 SER A N 1
ATOM 1523 C CA . SER A 1 202 ? 22.395 6.805 0.199 1.00 94.81 202 SER A CA 1
ATOM 1524 C C . SER A 1 202 ? 23.513 7.120 1.194 1.00 94.81 202 SER A C 1
ATOM 1526 O O . SER A 1 202 ? 24.542 7.669 0.804 1.00 94.81 202 SER A O 1
ATOM 1528 N N . GLN A 1 203 ? 23.357 6.706 2.451 1.00 95.19 203 GLN A N 1
ATOM 1529 C CA . GLN A 1 203 ? 24.385 6.853 3.486 1.00 95.19 203 GLN A CA 1
ATOM 1530 C C . GLN A 1 203 ? 25.028 5.497 3.816 1.00 95.19 203 GLN A C 1
ATOM 1532 O O . GLN A 1 203 ? 24.304 4.503 3.924 1.00 95.19 203 GLN A O 1
ATOM 1537 N N . PRO A 1 204 ? 26.358 5.423 4.005 1.00 96.50 204 PRO A N 1
ATOM 1538 C CA . PRO A 1 204 ? 26.998 4.204 4.484 1.00 96.50 204 PRO A CA 1
ATOM 1539 C C . PRO A 1 204 ? 26.641 3.944 5.955 1.00 96.50 204 PRO A C 1
ATOM 1541 O O . PRO A 1 204 ? 26.582 4.865 6.771 1.00 96.50 204 PRO A O 1
ATOM 1544 N N . ALA A 1 205 ? 26.435 2.676 6.311 1.00 97.25 205 ALA A N 1
ATOM 1545 C CA . ALA A 1 205 ? 26.299 2.259 7.705 1.00 97.25 205 ALA A CA 1
ATOM 1546 C C . ALA A 1 205 ? 27.676 2.165 8.389 1.00 97.25 205 ALA A C 1
ATOM 1548 O O . ALA A 1 205 ? 28.685 1.903 7.735 1.00 97.25 205 ALA A O 1
ATOM 1549 N N . GLN A 1 206 ? 27.721 2.354 9.712 1.00 97.00 206 GLN A N 1
ATOM 1550 C CA . GLN A 1 206 ? 28.952 2.214 10.499 1.00 97.00 206 GLN A CA 1
ATOM 1551 C C . GLN A 1 206 ? 29.101 0.789 11.044 1.00 97.00 206 GLN A C 1
ATOM 1553 O O . GLN A 1 206 ? 28.165 0.257 11.640 1.00 97.00 206 GLN A O 1
ATOM 1558 N N . ILE A 1 207 ? 30.287 0.199 10.875 1.00 95.50 207 ILE A N 1
ATOM 1559 C CA . ILE A 1 207 ? 30.680 -1.056 11.534 1.00 95.50 207 ILE A CA 1
ATOM 1560 C C . ILE A 1 207 ? 30.981 -0.737 13.008 1.00 95.50 207 ILE A C 1
ATOM 1562 O O . ILE A 1 207 ? 31.654 0.258 13.286 1.00 95.50 207 ILE A O 1
ATOM 1566 N N . ARG A 1 208 ? 30.473 -1.546 13.943 1.00 89.44 208 ARG A N 1
ATOM 1567 C CA . ARG A 1 208 ? 30.743 -1.450 15.386 1.00 89.44 208 ARG A CA 1
ATOM 1568 C C . ARG A 1 208 ? 31.176 -2.792 15.944 1.00 89.44 208 ARG A C 1
ATOM 1570 O O . ARG A 1 208 ? 30.678 -3.809 15.416 1.00 89.44 208 ARG A O 1
#

Radius of gyration: 32.05 Å; Cα contacts (8 Å, |Δi|>4): 263; chains: 1; bounding box: 85×86×73 Å

Foldseek 3Di:
DDDDDDDDDDDDDDDDDDDDDDDDDDDDDDDDDDDDDDDDDDDDDDPPPPPPPPPPDPDDDDDDDDCVLPDAADPQKHKDKAADDPPPDADPDLQWDSDLQQKKKWKWKWAWDFDAPKQKAWEWDKDWDQRPPPRDIAIETPPTHDMDIDDDDRPPTGTDTDTHTHDDDTDMGRDDNNDMHIYMYGPNMDMDMDMDTHTPDDDDDDDD

Nearest PDB structures (foldseek):
  4niy-assembly3_G  TM=9.159E-01  e=2.650E-15  Escherichia coli K-12
  1ezu-assembly1_B  TM=8.811E-01  e=1.583E-15  Escherichia coli
  7cbk-assembly1_C  TM=9.344E-01  e=7.867E-15  Escherichia coli K-12
  4niy-assembly4_H  TM=8.918E-01  e=3.529E-15  Escherichia coli K-12
  4iw4-assembly1_C  TM=8.683E-01  e=2.364E-15  Escherichia coli

pLDDT: mean 80.12, std 22.11, range [30.14, 98.19]

InterPro domains:
  IPR005658 Proteinase inhibitor I11, ecotin [PF03974] (67-198)
  IPR005658 Proteinase inhibitor I11, ecotin [PTHR35890] (68-205)
  IPR036198 Ecotin superfamily [SSF49772] (63-205)

Mean predicted aligned error: 15.02 Å

Organism: NCBI:txid1910958

Secondary structure (DSSP, 8-state):
---------PPPPP---------------------------------------------PPPPPPP-TTSPPPPTTEEEEEE---TTPPPPSSTTB---GGGEEEEEEEEEEEEE-SS-EEE--EEEEEEPTTT--EEEEEES--PEEE-----TT---EEEEEEB-SS-EEEE--TTS-EEEEEETT-EEEEEEEE-BSS--PPPP-

Solvent-accessible surface area (backbone atoms only — not comparable to full-atom values): 14160 Å² total; per-residue (Å²): 132,89,82,89,83,87,84,89,84,83,82,83,83,87,78,87,78,86,80,79,89,76,86,84,87,78,81,84,87,80,89,82,89,85,81,91,84,82,88,83,89,82,89,84,92,76,87,78,78,82,78,78,77,79,78,80,75,77,82,82,77,81,80,82,75,89,56,84,91,53,80,79,57,56,95,70,40,42,68,44,78,48,75,51,69,80,82,61,78,63,65,89,50,83,64,36,40,73,52,57,88,54,23,31,37,33,59,39,48,25,36,78,44,73,37,61,84,47,63,58,27,24,41,38,47,80,42,83,45,70,42,84,98,73,73,48,67,34,35,37,59,42,75,74,55,65,74,47,66,56,89,67,88,56,83,96,58,69,70,41,84,42,77,34,33,51,40,83,77,84,49,71,40,76,50,59,50,92,51,65,49,41,36,40,34,44,69,84,53,46,80,49,74,44,82,45,65,37,57,61,70,87,78,87,82,82,90,128